Protein AF-A0A3B8IKT7-F1 (afdb_monomer_lite)

pLDDT: mean 71.22, std 19.73, range [31.14, 97.31]

Structure (mmCIF, N/CA/C/O backbone):
data_AF-A0A3B8IKT7-F1
#
_entry.id   AF-A0A3B8IKT7-F1
#
loop_
_atom_site.group_PDB
_atom_site.id
_atom_site.type_symbol
_atom_site.label_atom_id
_atom_site.label_alt_id
_atom_site.label_comp_id
_atom_site.label_asym_id
_atom_site.label_entity_id
_atom_site.label_seq_id
_atom_site.pdbx_PDB_ins_code
_atom_site.Cartn_x
_atom_site.Cartn_y
_atom_site.Cartn_z
_atom_site.occupancy
_atom_site.B_iso_or_equiv
_atom_site.auth_seq_id
_atom_site.auth_comp_id
_atom_site.auth_asym_id
_atom_site.auth_atom_id
_atom_site.pdbx_PDB_model_num
ATOM 1 N N . MET A 1 1 ? 65.520 -9.968 -99.459 1.00 35.66 1 MET A N 1
ATOM 2 C CA . MET A 1 1 ? 66.854 -9.341 -99.324 1.00 35.66 1 MET A CA 1
ATOM 3 C C . MET A 1 1 ? 67.210 -9.248 -97.845 1.00 35.66 1 MET A C 1
ATOM 5 O O . MET A 1 1 ? 66.384 -8.742 -97.108 1.00 35.66 1 MET A O 1
ATOM 9 N N . LYS A 1 2 ? 68.399 -9.773 -97.483 1.00 35.84 2 LYS A N 1
ATOM 10 C CA . LYS A 1 2 ? 69.301 -9.465 -96.336 1.00 35.84 2 LYS A CA 1
ATOM 11 C C . LYS A 1 2 ? 68.662 -9.359 -94.927 1.00 35.84 2 LYS A C 1
ATOM 13 O O . LYS A 1 2 ? 67.932 -8.420 -94.668 1.00 35.84 2 LYS A O 1
ATOM 18 N N . ARG A 1 3 ? 68.801 -10.356 -94.027 1.00 36.44 3 ARG A N 1
ATOM 19 C CA . ARG A 1 3 ? 69.956 -10.689 -93.131 1.00 36.44 3 ARG A CA 1
ATOM 20 C C . ARG A 1 3 ? 70.424 -9.472 -92.308 1.00 36.44 3 ARG A C 1
ATOM 22 O O . ARG A 1 3 ? 70.747 -8.460 -92.912 1.00 36.44 3 ARG A O 1
ATOM 29 N N . ILE A 1 4 ? 70.479 -9.548 -90.971 1.00 38.22 4 ILE A N 1
ATOM 30 C CA . ILE A 1 4 ? 71.691 -9.919 -90.204 1.00 38.22 4 ILE A CA 1
ATOM 31 C C . ILE A 1 4 ? 71.344 -10.475 -88.802 1.00 38.22 4 ILE A C 1
ATOM 33 O O . ILE A 1 4 ? 70.409 -10.032 -88.145 1.00 38.22 4 ILE A O 1
ATOM 37 N N . LEU A 1 5 ? 72.146 -11.473 -88.419 1.00 34.38 5 LEU A N 1
ATOM 38 C CA . LEU A 1 5 ? 72.219 -12.258 -87.183 1.00 34.38 5 LEU A CA 1
ATOM 39 C C . LEU A 1 5 ? 73.170 -11.629 -86.134 1.00 34.38 5 LEU A C 1
ATOM 41 O O . LEU A 1 5 ? 73.985 -10.783 -86.489 1.00 34.38 5 LEU A O 1
ATOM 45 N N . LEU A 1 6 ? 73.195 -12.277 -84.952 1.00 34.41 6 LEU A N 1
ATOM 46 C CA . LEU A 1 6 ? 74.332 -12.471 -84.016 1.00 34.41 6 LEU A CA 1
ATOM 47 C C . LEU A 1 6 ? 74.477 -11.402 -82.903 1.00 34.41 6 LEU A C 1
ATOM 49 O O . LEU A 1 6 ? 74.372 -10.218 -83.172 1.00 34.41 6 LEU A O 1
ATOM 53 N N . SER A 1 7 ? 74.746 -11.716 -81.626 1.00 31.14 7 SER A N 1
ATOM 54 C CA . SER A 1 7 ? 75.304 -12.940 -81.021 1.00 31.14 7 SER A CA 1
ATOM 55 C C . SER A 1 7 ? 75.041 -12.970 -79.507 1.00 31.14 7 SER A C 1
ATOM 57 O O . SER A 1 7 ? 75.062 -11.936 -78.849 1.00 31.14 7 SER A O 1
ATOM 59 N N . ILE A 1 8 ? 74.875 -14.180 -78.975 1.00 40.09 8 ILE A N 1
ATOM 60 C CA . ILE A 1 8 ? 74.878 -14.559 -77.553 1.00 40.09 8 ILE A CA 1
ATOM 61 C C . ILE A 1 8 ? 76.327 -14.638 -77.036 1.00 40.09 8 ILE A C 1
ATOM 63 O O . ILE A 1 8 ? 77.195 -15.115 -77.766 1.00 40.09 8 ILE A O 1
ATOM 67 N N . GLY A 1 9 ? 76.573 -14.271 -75.768 1.00 32.19 9 GLY A N 1
ATOM 68 C CA . GLY A 1 9 ? 77.826 -14.588 -75.069 1.00 32.19 9 GLY A CA 1
ATOM 69 C C . GLY A 1 9 ? 77.878 -14.189 -73.583 1.00 32.19 9 GLY A C 1
ATOM 70 O O . GLY A 1 9 ? 78.173 -13.042 -73.288 1.00 32.19 9 GLY A O 1
ATOM 71 N N . LEU A 1 10 ? 77.637 -15.179 -72.703 1.00 31.45 10 LEU A N 1
ATOM 72 C CA . LEU A 1 10 ? 78.168 -15.399 -71.331 1.00 31.45 10 LEU A CA 1
ATOM 73 C C . LEU A 1 10 ? 78.098 -14.244 -70.302 1.00 31.45 10 LEU A C 1
ATOM 75 O O . LEU A 1 10 ? 78.836 -13.274 -70.380 1.00 31.45 10 LEU A O 1
ATOM 79 N N . LEU A 1 11 ? 77.195 -14.263 -69.314 1.00 33.69 11 LEU A N 1
ATOM 80 C CA . LEU A 1 11 ? 77.183 -15.087 -68.086 1.00 33.69 11 LEU A CA 1
ATOM 81 C C . LEU A 1 11 ? 78.457 -14.953 -67.221 1.00 33.69 11 LEU A C 1
ATOM 83 O O . LEU A 1 11 ? 79.381 -15.754 -67.323 1.00 33.69 11 LEU A O 1
ATOM 87 N N . ALA A 1 12 ? 78.442 -13.985 -66.302 1.00 34.56 12 ALA A N 1
ATOM 88 C CA . ALA A 1 12 ? 79.211 -14.020 -65.061 1.00 34.56 12 ALA A CA 1
ATOM 89 C C . ALA A 1 12 ? 78.229 -13.802 -63.903 1.00 34.56 12 ALA A C 1
ATOM 91 O O . ALA A 1 12 ? 77.667 -12.723 -63.724 1.00 34.56 12 ALA A O 1
ATOM 92 N N . ALA A 1 13 ? 77.956 -14.891 -63.190 1.00 44.03 13 ALA A N 1
ATOM 93 C CA . ALA A 1 13 ? 77.150 -14.929 -61.982 1.00 44.03 13 ALA A CA 1
ATOM 94 C C . ALA A 1 13 ? 77.836 -14.168 -60.839 1.00 44.03 13 ALA A C 1
ATOM 96 O O . ALA A 1 13 ? 79.053 -14.279 -60.715 1.00 44.03 13 ALA A O 1
ATOM 97 N N . LEU A 1 14 ? 77.044 -13.466 -60.012 1.00 32.72 14 LEU A N 1
ATOM 98 C CA . LEU A 1 14 ? 77.188 -13.263 -58.554 1.00 32.72 14 LEU A CA 1
ATOM 99 C C . LEU A 1 14 ? 76.221 -12.156 -58.069 1.00 32.72 14 LEU A C 1
ATOM 101 O O . LEU A 1 14 ? 75.893 -11.248 -58.826 1.00 32.72 14 LEU A O 1
ATOM 105 N N . PRO A 1 15 ? 75.858 -12.159 -56.779 1.00 39.59 15 PRO A N 1
ATOM 106 C CA . PRO A 1 15 ? 74.822 -12.957 -56.145 1.00 39.59 15 PRO A CA 1
ATOM 107 C C . PRO A 1 15 ? 73.465 -12.227 -56.097 1.00 39.59 15 PRO A C 1
ATOM 109 O O . PRO A 1 15 ? 73.367 -11.013 -56.253 1.00 39.59 15 PRO A O 1
ATOM 112 N N . MET A 1 16 ? 72.417 -13.009 -55.837 1.00 41.19 16 MET A N 1
ATOM 113 C CA . MET A 1 16 ? 71.063 -12.557 -55.524 1.00 41.19 16 MET A CA 1
ATOM 114 C C . MET A 1 16 ? 71.067 -11.353 -54.574 1.00 41.19 16 MET A C 1
ATOM 116 O O . MET A 1 16 ? 71.332 -11.489 -53.379 1.00 41.19 16 MET A O 1
ATOM 120 N N . ALA A 1 17 ? 70.683 -10.185 -55.087 1.00 38.78 17 ALA A N 1
ATOM 121 C CA . ALA A 1 17 ? 69.995 -9.225 -54.250 1.00 38.78 17 ALA A CA 1
ATOM 122 C C . ALA A 1 17 ? 68.644 -9.865 -53.929 1.00 38.78 17 ALA A C 1
ATOM 124 O O . ALA A 1 17 ? 67.736 -9.876 -54.760 1.00 38.78 17 ALA A O 1
ATOM 125 N N . ASN A 1 18 ? 68.550 -10.461 -52.739 1.00 40.16 18 ASN A N 1
ATOM 126 C CA . ASN A 1 18 ? 67.277 -10.702 -52.086 1.00 40.16 18 ASN A CA 1
ATOM 127 C C . ASN A 1 18 ? 66.562 -9.351 -52.027 1.00 40.16 18 ASN A C 1
ATOM 129 O O . ASN A 1 18 ? 66.740 -8.576 -51.088 1.00 40.16 18 ASN A O 1
ATOM 133 N N . VAL A 1 19 ? 65.737 -9.068 -53.033 1.00 37.88 19 VAL A N 1
ATOM 134 C CA . VAL A 1 19 ? 64.534 -8.296 -52.787 1.00 37.88 19 VAL A CA 1
ATOM 135 C C . VAL A 1 19 ? 63.776 -9.178 -51.814 1.00 37.88 19 VAL A C 1
ATOM 137 O O . VAL A 1 19 ? 63.135 -10.151 -52.206 1.00 37.88 19 VAL A O 1
ATOM 140 N N . LEU A 1 20 ? 63.933 -8.893 -50.522 1.00 38.50 20 LEU A N 1
ATOM 141 C CA . LEU A 1 20 ? 62.920 -9.240 -49.550 1.00 38.50 20 LEU A CA 1
ATOM 142 C C . LEU A 1 20 ? 61.678 -8.485 -50.017 1.00 38.50 20 LEU A C 1
ATOM 144 O O . LEU A 1 20 ? 61.368 -7.397 -49.538 1.00 38.50 20 LEU A O 1
ATOM 148 N N . ALA A 1 21 ? 60.965 -9.065 -50.985 1.00 38.94 21 ALA A N 1
ATOM 149 C CA . ALA A 1 21 ? 59.532 -9.016 -50.931 1.00 38.94 21 ALA A CA 1
ATOM 150 C C . ALA A 1 21 ? 59.253 -9.540 -49.529 1.00 38.94 21 ALA A C 1
ATOM 152 O O . ALA A 1 21 ? 59.412 -10.728 -49.250 1.00 38.94 21 ALA A O 1
ATOM 153 N N . GLN A 1 22 ? 58.978 -8.627 -48.598 1.00 34.19 22 GLN A N 1
ATOM 154 C CA . GLN A 1 22 ? 58.169 -9.001 -47.466 1.00 34.19 22 GLN A CA 1
ATOM 155 C C . GLN A 1 22 ? 56.955 -9.641 -48.113 1.00 34.19 22 GLN A C 1
ATOM 157 O O . GLN A 1 22 ? 56.133 -8.962 -48.729 1.00 34.19 22 GLN A O 1
ATOM 162 N N . THR A 1 23 ? 56.919 -10.968 -48.076 1.00 33.44 23 THR A N 1
ATOM 163 C CA . THR A 1 23 ? 55.713 -11.729 -48.291 1.00 33.44 23 THR A CA 1
ATOM 164 C C . THR A 1 23 ? 54.798 -11.244 -47.186 1.00 33.44 23 THR A C 1
ATOM 166 O O . THR A 1 23 ? 54.796 -11.777 -46.078 1.00 33.44 23 THR A O 1
ATOM 169 N N . VAL A 1 24 ? 54.069 -10.158 -47.440 1.00 38.91 24 VAL A N 1
ATOM 170 C CA . VAL A 1 24 ? 52.836 -9.948 -46.717 1.00 38.91 24 VAL A CA 1
ATOM 171 C C . VAL A 1 24 ? 52.060 -11.201 -47.083 1.00 38.91 24 VAL A C 1
ATOM 173 O O . VAL A 1 24 ? 51.805 -11.464 -48.258 1.00 38.91 24 VAL A O 1
ATOM 176 N N . ASN A 1 25 ? 51.855 -12.065 -46.097 1.00 41.88 25 ASN A N 1
ATOM 177 C CA . ASN A 1 25 ? 51.098 -13.294 -46.233 1.00 41.88 25 ASN A CA 1
ATOM 178 C C . ASN A 1 25 ? 49.626 -12.885 -46.408 1.00 41.88 25 ASN A C 1
ATOM 180 O O . ASN A 1 25 ? 48.816 -13.039 -45.500 1.00 41.88 25 ASN A O 1
ATOM 184 N N . VAL A 1 26 ? 49.311 -12.205 -47.517 1.00 49.31 26 VAL A N 1
ATOM 185 C CA . VAL A 1 26 ? 47.966 -11.734 -47.817 1.00 49.31 26 VAL A CA 1
ATOM 186 C C . VAL A 1 26 ? 47.262 -12.912 -48.458 1.00 49.31 26 VAL A C 1
ATOM 188 O O . VAL A 1 26 ? 47.440 -13.192 -49.644 1.00 49.31 26 VAL A O 1
ATOM 191 N N . GLY A 1 27 ? 46.484 -13.627 -47.646 1.00 52.25 27 GLY A N 1
ATOM 192 C CA . GLY A 1 27 ? 45.403 -14.452 -48.165 1.00 52.25 27 GLY A CA 1
ATOM 193 C C . GLY A 1 27 ? 44.611 -13.640 -49.193 1.00 52.25 27 GLY A C 1
ATOM 194 O O . GLY A 1 27 ? 44.378 -12.447 -49.004 1.00 52.25 27 GLY A O 1
ATOM 195 N N . TYR A 1 28 ? 44.295 -14.275 -50.312 1.00 52.59 28 TYR A N 1
ATOM 196 C CA . TYR A 1 28 ? 43.734 -13.703 -51.534 1.00 52.59 28 TYR A CA 1
ATOM 197 C C . TYR A 1 28 ? 42.807 -12.479 -51.316 1.00 52.59 28 TYR A C 1
ATOM 199 O O . TYR A 1 28 ? 41.750 -12.609 -50.697 1.00 52.59 28 TYR A O 1
ATOM 207 N N . LEU A 1 29 ? 43.194 -11.305 -51.845 1.00 54.84 29 LEU A N 1
ATOM 208 C CA . LEU A 1 29 ? 42.342 -10.109 -51.957 1.00 54.84 29 LEU A CA 1
ATOM 209 C C . LEU A 1 29 ? 41.631 -10.117 -53.319 1.00 54.84 29 LEU A C 1
ATOM 211 O O . LEU A 1 29 ? 42.296 -10.117 -54.353 1.00 54.84 29 LEU A O 1
ATOM 215 N N . ASN A 1 30 ? 40.294 -10.079 -53.327 1.00 60.34 30 ASN A N 1
ATOM 216 C CA . ASN A 1 30 ? 39.483 -10.003 -54.553 1.00 60.34 30 ASN A CA 1
ATOM 217 C C . ASN A 1 30 ? 38.621 -8.731 -54.575 1.00 60.34 30 ASN A C 1
ATOM 219 O O . ASN A 1 30 ? 37.465 -8.783 -54.143 1.00 60.34 30 ASN A O 1
ATOM 223 N N . PRO A 1 31 ? 39.164 -7.586 -55.019 1.00 60.12 31 PRO A N 1
ATOM 224 C CA . PRO A 1 31 ? 38.378 -6.379 -55.209 1.00 60.12 31 PRO A CA 1
ATOM 225 C C . PRO A 1 31 ? 37.569 -6.501 -56.508 1.00 60.12 31 PRO A C 1
ATOM 227 O O . PRO A 1 31 ? 38.074 -6.224 -57.594 1.00 60.12 31 PRO A O 1
ATOM 230 N N . GLN A 1 32 ? 36.306 -6.915 -56.410 1.00 59.84 32 GLN A N 1
ATOM 231 C CA . GLN A 1 32 ? 35.339 -6.669 -57.481 1.00 59.84 32 GLN A CA 1
ATOM 232 C C . GLN A 1 32 ? 34.702 -5.312 -57.197 1.00 59.84 32 GLN A C 1
ATOM 234 O O . GLN A 1 32 ? 33.754 -5.210 -56.424 1.00 59.84 32 GLN A O 1
ATOM 239 N N . LEU A 1 33 ? 35.307 -4.266 -57.757 1.00 54.31 33 LEU A N 1
ATOM 240 C CA . LEU A 1 33 ? 34.744 -2.920 -57.776 1.00 54.31 33 LEU A CA 1
ATOM 241 C C . LEU A 1 33 ? 33.947 -2.785 -59.075 1.00 54.31 33 LEU A C 1
ATOM 243 O O . LEU A 1 33 ? 34.543 -2.700 -60.148 1.00 54.31 33 LEU A O 1
ATOM 247 N N . GLY A 1 34 ? 32.622 -2.807 -58.969 1.00 52.41 34 GLY A N 1
ATOM 248 C CA . GLY A 1 34 ? 31.692 -2.548 -60.056 1.00 52.41 34 GLY A CA 1
ATOM 249 C C . GLY A 1 34 ? 31.566 -3.685 -61.069 1.00 52.41 34 GLY A C 1
ATOM 250 O O . GLY A 1 34 ? 32.353 -3.799 -62.009 1.00 52.41 34 GLY A O 1
ATOM 251 N N . GLN A 1 35 ? 30.484 -4.460 -60.973 1.00 51.81 35 GLN A N 1
ATOM 252 C CA . GLN A 1 35 ? 29.806 -4.897 -62.196 1.00 51.81 35 GLN A CA 1
ATOM 253 C C . GLN A 1 35 ? 28.613 -3.978 -62.448 1.00 51.81 35 GLN A C 1
ATOM 255 O O . GLN A 1 35 ? 27.966 -3.538 -61.504 1.00 51.81 35 GLN A O 1
ATOM 260 N N . ALA A 1 36 ? 28.317 -3.708 -63.720 1.00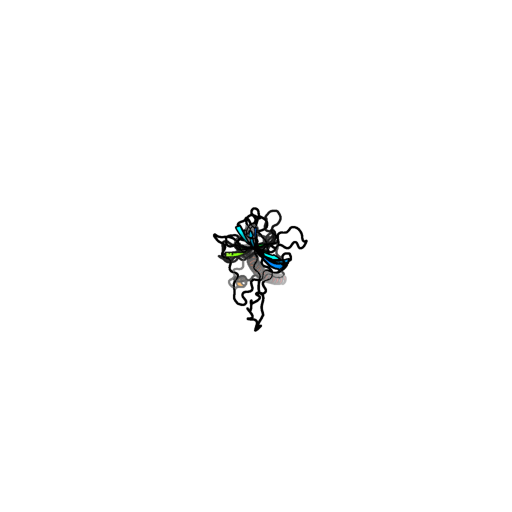 48.47 36 ALA A N 1
ATOM 261 C CA . ALA A 1 36 ? 27.301 -2.745 -64.152 1.00 48.47 36 ALA A CA 1
ATOM 262 C C . ALA A 1 36 ? 25.865 -3.035 -63.650 1.00 48.47 36 ALA A C 1
ATOM 264 O O . ALA A 1 36 ? 25.029 -2.145 -63.728 1.00 48.47 36 ALA A O 1
ATOM 265 N N . ASP A 1 37 ? 25.616 -4.228 -63.092 1.00 54.09 37 ASP A N 1
ATOM 266 C CA . ASP A 1 37 ? 24.346 -4.662 -62.483 1.00 54.09 37 ASP A CA 1
ATOM 267 C C . ASP A 1 37 ? 24.528 -5.263 -61.068 1.00 54.09 37 ASP A C 1
ATOM 269 O O . ASP A 1 37 ? 23.651 -5.961 -60.546 1.00 54.09 37 ASP A O 1
ATOM 273 N N . ALA A 1 38 ? 25.688 -5.071 -60.428 1.00 64.56 38 ALA A N 1
ATOM 274 C CA . ALA A 1 38 ? 25.936 -5.679 -59.126 1.00 64.56 38 ALA A CA 1
ATOM 275 C C . ALA A 1 38 ? 25.235 -4.899 -58.012 1.00 64.56 38 ALA A C 1
ATOM 277 O O . ALA A 1 38 ? 25.532 -3.741 -57.744 1.00 64.56 38 ALA A O 1
ATOM 278 N N . ARG A 1 39 ? 24.364 -5.595 -57.279 1.00 71.44 39 ARG A N 1
ATOM 279 C CA . ARG A 1 39 ? 23.758 -5.114 -56.027 1.00 71.44 39 ARG A CA 1
ATOM 280 C C . ARG A 1 39 ? 24.788 -4.813 -54.915 1.00 71.44 39 ARG A C 1
ATOM 282 O O . ARG A 1 39 ? 24.396 -4.331 -53.857 1.00 71.44 39 ARG A O 1
ATOM 289 N N . TRP A 1 40 ? 26.076 -5.103 -55.140 1.00 75.75 40 TRP A N 1
ATOM 290 C CA . TRP A 1 40 ? 27.144 -5.066 -54.141 1.00 75.75 40 TRP A CA 1
ATOM 291 C C . TRP A 1 40 ? 28.523 -4.803 -54.750 1.00 75.75 40 TRP A C 1
ATOM 293 O O . TRP A 1 40 ? 28.862 -5.414 -55.763 1.00 75.75 40 TRP A O 1
ATOM 303 N N . ASP A 1 41 ? 29.364 -4.072 -54.021 1.00 80.50 41 ASP A N 1
ATOM 304 C CA . ASP A 1 41 ? 30.822 -4.051 -54.198 1.00 80.50 41 ASP A CA 1
ATOM 305 C C . ASP A 1 41 ? 31.499 -4.634 -52.957 1.00 80.50 41 ASP A C 1
ATOM 307 O O . ASP A 1 41 ? 30.978 -4.508 -51.848 1.00 80.50 41 ASP A O 1
ATOM 311 N N . TYR A 1 42 ? 32.660 -5.280 -53.091 1.00 78.69 42 TYR A N 1
ATOM 312 C CA . TYR A 1 42 ? 33.328 -5.840 -51.913 1.00 78.69 42 TYR A CA 1
ATOM 313 C C . TYR A 1 42 ? 34.848 -5.935 -52.001 1.00 78.69 42 TYR A C 1
ATOM 315 O O . TYR A 1 42 ? 35.451 -6.104 -53.059 1.00 78.69 42 TYR A O 1
ATOM 323 N N . LEU A 1 43 ? 35.447 -5.939 -50.812 1.00 82.25 43 LEU A N 1
ATOM 324 C CA . LEU A 1 43 ? 36.806 -6.369 -50.534 1.00 82.25 43 LEU A CA 1
ATOM 325 C C . LEU A 1 43 ? 36.746 -7.580 -49.599 1.00 82.25 43 LEU A C 1
ATOM 327 O O . LEU A 1 43 ? 36.277 -7.473 -48.467 1.00 82.25 43 LEU A O 1
ATOM 331 N N . ARG A 1 44 ? 37.221 -8.742 -50.053 1.00 80.88 44 ARG A N 1
ATOM 332 C CA . ARG A 1 44 ? 37.240 -9.984 -49.258 1.00 80.88 44 ARG A CA 1
ATOM 333 C C . ARG A 1 44 ? 38.653 -10.515 -49.094 1.00 80.88 44 ARG A C 1
ATOM 335 O O . ARG A 1 44 ? 39.482 -10.324 -49.980 1.00 80.88 44 ARG A O 1
ATOM 342 N N . PHE A 1 45 ? 38.874 -11.218 -47.989 1.00 81.88 45 PHE A N 1
ATOM 343 C CA . PHE A 1 45 ? 40.097 -11.959 -47.693 1.00 81.88 45 PHE A CA 1
ATOM 344 C C . PHE A 1 45 ? 39.769 -13.433 -47.434 1.00 81.88 45 PHE A C 1
ATOM 346 O O . PHE A 1 45 ? 38.739 -13.763 -46.837 1.00 81.88 45 PHE A O 1
ATOM 353 N N . GLY A 1 46 ? 40.635 -14.331 -47.899 1.00 80.94 46 GLY A N 1
ATOM 354 C CA . GLY A 1 46 ? 40.392 -15.772 -47.860 1.00 80.94 46 GLY A CA 1
ATOM 355 C C . GLY A 1 46 ? 41.636 -16.615 -48.098 1.00 80.94 46 GLY A C 1
ATOM 356 O O . GLY A 1 46 ? 42.722 -16.086 -48.336 1.00 80.94 46 GLY A O 1
ATOM 357 N N . ALA A 1 47 ? 41.462 -17.935 -48.049 1.00 80.06 47 ALA A N 1
ATOM 358 C CA . ALA A 1 47 ? 42.494 -18.875 -48.481 1.00 80.06 47 ALA A CA 1
ATOM 359 C C . ALA A 1 47 ? 42.686 -18.819 -50.004 1.00 80.06 47 ALA A C 1
ATOM 361 O O . ALA A 1 47 ? 43.815 -18.864 -50.486 1.00 80.06 47 ALA A O 1
ATOM 362 N N . ASP A 1 48 ? 41.584 -18.699 -50.749 1.00 79.81 48 ASP A N 1
ATOM 363 C CA . ASP A 1 48 ? 41.556 -18.706 -52.211 1.00 79.81 48 ASP A CA 1
ATOM 364 C C . ASP A 1 48 ? 40.262 -18.063 -52.758 1.00 79.81 48 ASP A C 1
ATOM 366 O O . ASP A 1 48 ? 39.452 -17.518 -52.007 1.00 79.81 48 ASP A O 1
ATOM 370 N N . ALA A 1 49 ? 40.073 -18.121 -54.082 1.00 73.38 49 ALA A N 1
ATOM 371 C CA . ALA A 1 49 ? 38.944 -17.516 -54.791 1.00 73.38 49 ALA A CA 1
ATOM 372 C C . ALA A 1 49 ? 37.564 -18.120 -54.463 1.00 73.38 49 ALA A C 1
ATOM 374 O O . ALA A 1 49 ? 36.550 -17.506 -54.792 1.00 73.38 49 ALA A O 1
ATOM 375 N N . ASN A 1 50 ? 37.516 -19.290 -53.823 1.00 77.75 50 ASN A N 1
ATOM 376 C CA . ASN A 1 50 ? 36.291 -19.994 -53.451 1.00 77.75 50 ASN A CA 1
ATOM 377 C C . ASN A 1 50 ? 36.102 -20.099 -51.926 1.00 77.75 50 ASN A C 1
ATOM 379 O O . ASN A 1 50 ? 35.016 -20.466 -51.478 1.00 77.75 50 ASN A O 1
ATOM 383 N N . ASN A 1 51 ? 37.121 -19.776 -51.122 1.00 78.75 51 ASN A N 1
ATOM 384 C CA . ASN A 1 51 ? 37.102 -19.914 -49.666 1.00 78.75 51 ASN A CA 1
ATOM 385 C C . ASN A 1 51 ? 37.515 -18.613 -48.958 1.00 78.75 51 ASN A C 1
ATOM 387 O O . ASN A 1 51 ? 38.698 -18.355 -48.718 1.00 78.75 51 ASN A O 1
ATOM 391 N N . PHE A 1 52 ? 36.517 -17.804 -48.593 1.00 82.12 52 PHE A N 1
ATOM 392 C CA . PHE A 1 52 ? 36.689 -16.515 -47.917 1.00 82.12 52 PHE A CA 1
ATOM 393 C C . PHE A 1 52 ? 36.447 -16.612 -46.412 1.00 82.12 52 PHE A C 1
ATOM 395 O O . PHE A 1 52 ? 35.623 -17.395 -45.943 1.00 82.12 52 PHE A O 1
ATOM 402 N N . PHE A 1 53 ? 37.149 -15.780 -45.644 1.00 84.00 53 PHE A N 1
ATOM 403 C CA . PHE A 1 53 ? 37.038 -15.740 -44.186 1.00 84.00 53 PHE A CA 1
ATOM 404 C C . PHE A 1 53 ? 36.244 -14.543 -43.681 1.00 84.00 53 PHE A C 1
ATOM 406 O O . PHE A 1 53 ? 35.530 -14.662 -42.686 1.00 84.00 53 PHE A O 1
ATOM 413 N N . GLY A 1 54 ? 36.321 -13.431 -44.407 1.00 85.88 54 GLY A N 1
ATOM 414 C CA . GLY A 1 54 ? 35.571 -12.218 -44.130 1.00 85.88 54 GLY A CA 1
ATOM 415 C C . GLY A 1 54 ? 35.829 -11.144 -45.179 1.00 85.88 54 GLY A C 1
ATOM 416 O O . GLY A 1 54 ? 36.505 -11.376 -46.188 1.00 85.88 54 GLY A O 1
ATOM 417 N N . GLY A 1 55 ? 35.258 -9.966 -44.959 1.00 86.12 55 GLY A N 1
ATOM 418 C CA . GLY A 1 55 ? 35.432 -8.829 -45.853 1.00 86.12 55 GLY A CA 1
ATOM 419 C C . GLY A 1 55 ? 34.626 -7.604 -45.450 1.00 86.12 55 GLY A C 1
ATOM 420 O O . GLY A 1 55 ? 33.912 -7.613 -44.450 1.00 86.12 55 GLY A O 1
ATOM 421 N N . ILE A 1 56 ? 34.742 -6.563 -46.266 1.00 87.44 56 ILE A N 1
ATOM 422 C CA . ILE A 1 56 ? 33.910 -5.361 -46.223 1.00 87.44 56 ILE A CA 1
ATOM 423 C C . ILE A 1 56 ? 33.167 -5.277 -47.551 1.00 87.44 56 ILE A C 1
ATOM 425 O O . ILE A 1 56 ? 33.739 -5.549 -48.608 1.00 87.44 56 ILE A O 1
ATOM 429 N N . MET A 1 57 ? 31.893 -4.925 -47.497 1.00 84.75 57 MET A N 1
ATOM 430 C CA . MET A 1 57 ? 31.005 -4.862 -48.645 1.00 84.75 57 MET A CA 1
ATOM 431 C C . MET A 1 57 ? 30.223 -3.557 -48.611 1.00 84.75 57 MET A C 1
ATOM 433 O O . MET A 1 57 ? 29.700 -3.180 -47.570 1.00 84.75 57 MET A O 1
ATOM 437 N N . HIS A 1 58 ? 30.151 -2.882 -49.748 1.00 86.19 58 HIS A N 1
ATOM 438 C CA . HIS A 1 58 ? 29.221 -1.792 -49.976 1.00 86.19 58 HIS A CA 1
ATOM 439 C C . HIS A 1 58 ? 27.954 -2.384 -50.598 1.00 86.19 58 HIS A C 1
ATOM 441 O O . HIS A 1 58 ? 28.000 -2.967 -51.684 1.00 86.19 58 HIS A O 1
ATOM 447 N N . ASN A 1 59 ? 26.846 -2.311 -49.871 1.00 83.50 59 ASN A N 1
ATOM 448 C CA . ASN A 1 59 ? 25.536 -2.732 -50.334 1.00 83.50 59 ASN A CA 1
ATOM 449 C C . ASN A 1 59 ? 24.920 -1.608 -51.160 1.00 83.50 59 ASN A C 1
ATOM 451 O O . ASN A 1 59 ? 24.563 -0.584 -50.602 1.00 83.50 59 ASN A O 1
ATOM 455 N N . VAL A 1 60 ? 24.759 -1.795 -52.466 1.00 83.62 60 VAL A N 1
ATOM 456 C CA . VAL A 1 60 ? 24.192 -0.751 -53.330 1.00 83.62 60 VAL A CA 1
ATOM 457 C C . VAL A 1 60 ? 22.664 -0.750 -53.243 1.00 83.62 60 VAL A C 1
ATOM 459 O O . VAL A 1 60 ? 22.043 0.305 -53.255 1.00 83.62 60 VAL A O 1
ATOM 462 N N . SER A 1 61 ? 22.025 -1.926 -53.180 1.00 83.62 61 SER A N 1
ATOM 463 C CA . SER A 1 61 ? 20.550 -2.012 -53.249 1.00 83.62 61 SER A CA 1
ATOM 464 C C . SER A 1 61 ? 19.927 -3.317 -52.731 1.00 83.62 61 SER A C 1
ATOM 466 O O . SER A 1 61 ? 18.747 -3.584 -52.972 1.00 83.62 61 SER A O 1
ATOM 468 N N . ASP A 1 62 ? 20.677 -4.177 -52.046 1.00 80.38 62 ASP A N 1
ATOM 469 C CA . ASP A 1 62 ? 20.155 -5.453 -51.569 1.00 80.38 62 ASP A CA 1
ATOM 470 C C . ASP A 1 62 ? 19.505 -5.342 -50.181 1.00 80.38 62 ASP A C 1
ATOM 472 O O . ASP A 1 62 ? 20.160 -5.182 -49.149 1.00 80.38 62 ASP A O 1
ATOM 476 N N . TRP A 1 63 ? 18.187 -5.528 -50.163 1.00 77.12 63 TRP A N 1
ATOM 477 C CA . TRP A 1 63 ? 17.331 -5.501 -48.975 1.00 77.12 63 TRP A CA 1
ATOM 478 C C . TRP A 1 63 ? 17.700 -6.550 -47.904 1.00 77.12 63 TRP A C 1
ATOM 480 O O . TRP A 1 63 ? 17.303 -6.451 -46.736 1.00 77.12 63 TRP A O 1
ATOM 490 N N . THR A 1 64 ? 18.480 -7.578 -48.256 1.00 73.31 64 THR A N 1
ATOM 491 C CA . THR A 1 64 ? 18.912 -8.611 -47.306 1.00 73.31 64 THR A CA 1
ATOM 492 C C . THR A 1 64 ? 20.056 -8.168 -46.397 1.00 73.31 64 THR A C 1
ATOM 494 O O . THR A 1 64 ? 20.244 -8.803 -45.358 1.00 73.31 64 THR A O 1
ATOM 497 N N . GLN A 1 65 ? 20.754 -7.069 -46.692 1.00 72.62 65 GLN A N 1
ATOM 498 C CA . GLN A 1 65 ? 21.828 -6.538 -45.834 1.00 72.62 65 GLN A CA 1
ATOM 499 C C . GLN A 1 65 ? 21.693 -5.035 -45.547 1.00 72.62 65 GLN A C 1
ATOM 501 O O . GLN A 1 65 ? 22.664 -4.396 -45.157 1.00 72.62 65 GLN A O 1
ATOM 506 N N . GLY A 1 66 ? 20.486 -4.491 -45.696 1.00 72.94 66 GLY A N 1
ATOM 507 C CA . GLY A 1 66 ? 20.169 -3.097 -45.388 1.00 72.94 66 GLY A CA 1
ATOM 508 C C . GLY A 1 66 ? 19.275 -2.497 -46.463 1.00 72.94 66 GLY A C 1
ATOM 509 O O . GLY A 1 66 ? 18.670 -3.240 -47.229 1.00 72.94 66 GLY A O 1
ATOM 510 N N . ASN A 1 67 ? 19.122 -1.180 -46.493 1.00 74.81 67 ASN A N 1
ATOM 511 C CA . ASN A 1 67 ? 18.241 -0.488 -47.437 1.00 74.81 67 ASN A CA 1
ATOM 512 C C . ASN A 1 67 ? 18.985 0.128 -48.638 1.00 74.81 67 ASN A C 1
ATOM 514 O O . ASN A 1 67 ? 18.347 0.810 -49.440 1.00 74.81 67 ASN A O 1
ATOM 518 N N . GLY A 1 68 ? 20.279 -0.172 -48.801 1.00 76.31 68 GLY A N 1
ATOM 519 C CA . GLY A 1 68 ? 21.142 0.380 -49.845 1.00 76.31 68 GLY A CA 1
ATOM 520 C C . GLY A 1 68 ? 22.069 1.468 -49.298 1.00 76.31 68 GLY A C 1
ATOM 521 O O . GLY A 1 68 ? 21.799 2.072 -48.266 1.00 76.31 68 GLY A O 1
ATOM 522 N N . ASP A 1 69 ? 23.187 1.685 -49.987 1.00 80.62 69 ASP A N 1
ATOM 523 C CA . ASP A 1 69 ? 24.342 2.485 -49.553 1.00 80.62 69 ASP A CA 1
ATOM 524 C C . ASP A 1 69 ? 24.913 2.099 -48.166 1.00 80.62 69 ASP A C 1
ATOM 526 O O . ASP A 1 69 ? 25.537 2.907 -47.470 1.00 80.62 69 ASP A O 1
ATOM 530 N N . ASP A 1 70 ? 24.740 0.837 -47.753 1.00 82.12 70 ASP A N 1
ATOM 531 C CA . ASP A 1 70 ? 25.234 0.336 -46.467 1.00 82.12 70 ASP A CA 1
ATOM 532 C C . ASP A 1 70 ? 26.687 -0.150 -46.566 1.00 82.12 70 ASP A C 1
ATOM 534 O O . ASP A 1 70 ? 27.087 -0.793 -47.538 1.00 82.12 70 ASP A O 1
ATOM 538 N N . VAL A 1 71 ? 27.475 0.051 -45.506 1.00 86.44 71 VAL A N 1
ATOM 539 C CA . VAL A 1 71 ? 28.762 -0.642 -45.335 1.00 86.44 71 VAL A CA 1
ATOM 540 C C . VAL A 1 71 ? 28.568 -1.841 -44.415 1.00 86.44 71 VAL A C 1
ATOM 542 O O . VAL A 1 71 ? 28.247 -1.698 -43.237 1.00 86.44 71 VAL A O 1
ATOM 545 N N . VAL A 1 72 ? 28.819 -3.033 -44.947 1.00 84.38 72 VAL A N 1
ATOM 546 C CA . VAL A 1 72 ? 28.622 -4.313 -44.268 1.00 84.38 72 VAL A CA 1
ATOM 547 C C . VAL A 1 72 ? 29.973 -4.960 -43.978 1.00 84.38 72 VAL A C 1
ATOM 549 O O . VAL A 1 72 ? 30.790 -5.170 -44.878 1.00 84.38 72 VAL A O 1
ATOM 552 N N . MET A 1 73 ? 30.204 -5.321 -42.716 1.00 87.69 73 MET A N 1
ATOM 553 C CA . MET A 1 73 ? 31.329 -6.169 -42.315 1.00 87.69 73 MET A CA 1
ATOM 554 C C . MET A 1 73 ? 30.883 -7.632 -42.304 1.00 87.69 73 MET A C 1
ATOM 556 O O . MET A 1 73 ? 29.908 -7.990 -41.649 1.00 87.69 73 MET A O 1
ATOM 560 N N . LEU A 1 74 ? 31.604 -8.483 -43.031 1.00 84.31 74 LEU A N 1
ATOM 561 C CA . LEU A 1 74 ? 31.260 -9.887 -43.236 1.00 84.31 74 LEU A CA 1
ATOM 562 C C . LEU A 1 74 ? 32.247 -10.787 -42.493 1.00 84.31 74 LEU A C 1
ATOM 564 O O . LEU A 1 74 ? 33.461 -10.626 -42.629 1.00 84.31 74 LEU A O 1
ATOM 568 N N . SER A 1 75 ? 31.722 -11.786 -41.786 1.00 84.44 75 SER A N 1
ATOM 569 C CA . SER A 1 75 ? 32.490 -12.916 -41.261 1.00 84.44 75 SER A CA 1
ATOM 570 C C . SER A 1 75 ? 31.816 -14.220 -41.681 1.00 84.44 75 SER A C 1
ATOM 572 O O . SER A 1 75 ? 30.607 -14.376 -41.521 1.00 84.44 75 SER A O 1
ATOM 574 N N . TYR A 1 76 ? 32.584 -15.156 -42.240 1.00 83.12 76 TYR A N 1
ATOM 575 C CA . TYR A 1 76 ? 32.058 -16.425 -42.750 1.00 83.12 76 TYR A CA 1
ATOM 576 C C . TYR A 1 76 ? 32.434 -17.574 -41.811 1.00 83.12 76 TYR A C 1
ATOM 578 O O . TYR A 1 76 ? 33.596 -17.998 -41.774 1.00 83.12 76 TYR A O 1
ATOM 586 N N . GLY A 1 77 ? 31.441 -18.064 -41.056 1.00 79.00 77 GLY A N 1
ATOM 587 C CA . GLY A 1 77 ? 31.578 -19.204 -40.138 1.00 79.00 77 GLY A CA 1
ATOM 588 C C . GLY A 1 77 ? 32.518 -18.956 -38.954 1.00 79.00 77 GLY A C 1
ATOM 589 O O . GLY A 1 77 ? 33.067 -19.907 -38.403 1.00 79.00 77 GLY A O 1
ATOM 590 N N . ARG A 1 78 ? 32.759 -17.686 -38.612 1.00 79.50 78 ARG A N 1
ATOM 591 C CA . ARG A 1 78 ? 33.690 -17.229 -37.572 1.00 79.50 78 ARG A CA 1
ATOM 592 C C . ARG A 1 78 ? 33.134 -16.006 -36.852 1.00 79.50 78 ARG A C 1
ATOM 594 O O . ARG A 1 78 ? 32.281 -15.302 -37.395 1.00 79.50 78 ARG A O 1
ATOM 601 N N . ASP A 1 79 ? 33.692 -15.707 -35.689 1.00 80.62 79 ASP A N 1
ATOM 602 C CA . ASP A 1 79 ? 33.362 -14.500 -34.938 1.00 80.62 79 ASP A CA 1
ATOM 603 C C . ASP A 1 79 ? 33.990 -13.256 -35.579 1.00 80.62 79 ASP A C 1
ATOM 605 O O . ASP A 1 79 ? 35.147 -13.272 -36.008 1.00 80.62 79 ASP A O 1
ATOM 609 N N . LEU A 1 80 ? 33.242 -12.151 -35.600 1.00 83.62 80 LEU A N 1
ATOM 610 C CA . LEU A 1 80 ? 33.819 -10.829 -35.819 1.00 83.62 80 LEU A CA 1
ATOM 611 C C . LEU A 1 80 ? 34.347 -10.315 -34.476 1.00 83.62 80 LEU A C 1
ATOM 613 O O . LEU A 1 80 ? 33.583 -9.834 -33.643 1.00 83.62 80 LEU A O 1
ATOM 617 N N . VAL A 1 81 ? 35.656 -10.429 -34.257 1.00 76.44 81 VAL A N 1
ATOM 618 C CA . VAL A 1 81 ? 36.298 -9.986 -33.014 1.00 76.44 81 VAL A CA 1
ATOM 619 C C . VAL A 1 81 ? 36.979 -8.637 -33.228 1.00 76.44 81 VAL A C 1
ATOM 621 O O . VAL A 1 81 ? 37.939 -8.528 -33.989 1.00 76.44 81 VAL A O 1
ATOM 624 N N . MET A 1 82 ? 36.530 -7.612 -32.505 1.00 78.56 82 MET A N 1
ATOM 625 C CA . MET A 1 82 ? 37.233 -6.333 -32.387 1.00 78.56 82 MET A CA 1
ATOM 626 C C . MET A 1 82 ? 38.055 -6.356 -31.098 1.00 78.56 82 MET A C 1
ATOM 628 O O . MET A 1 82 ? 37.544 -6.039 -30.029 1.00 78.56 82 MET A O 1
ATOM 632 N N . ASN A 1 83 ? 39.315 -6.792 -31.181 1.00 74.88 83 ASN A N 1
ATOM 633 C CA . ASN A 1 83 ? 40.201 -6.883 -30.019 1.00 74.88 83 ASN A CA 1
ATOM 634 C C . ASN A 1 83 ? 41.195 -5.708 -29.996 1.00 74.88 83 ASN A C 1
ATOM 636 O O . ASN A 1 83 ? 42.179 -5.742 -30.736 1.00 74.88 83 ASN A O 1
ATOM 640 N N . PRO A 1 84 ? 40.988 -4.683 -29.152 1.00 70.62 84 PRO A N 1
ATOM 641 C CA . PRO A 1 84 ? 41.915 -3.561 -29.045 1.00 70.62 84 PRO A CA 1
ATOM 642 C C . PRO A 1 84 ? 43.172 -3.868 -28.210 1.00 70.62 84 PRO A C 1
ATOM 644 O O . PRO A 1 84 ? 44.022 -2.995 -28.069 1.00 70.62 84 PRO A O 1
ATOM 647 N N . GLY A 1 85 ? 43.302 -5.063 -27.616 1.00 64.44 85 GLY A N 1
ATOM 648 C CA . GLY A 1 85 ? 44.464 -5.453 -26.804 1.00 64.44 85 GLY A CA 1
ATOM 649 C C . GLY A 1 85 ? 44.659 -4.663 -25.493 1.00 64.44 85 GLY A C 1
ATOM 650 O O . GLY A 1 85 ? 45.666 -4.867 -24.823 1.00 64.44 85 GLY A O 1
ATOM 651 N N . GLY A 1 86 ? 43.720 -3.778 -25.119 1.00 75.69 86 GLY A N 1
ATOM 652 C CA . GLY A 1 86 ? 43.780 -2.862 -23.963 1.00 75.69 86 GLY A CA 1
ATOM 653 C C . GLY A 1 86 ? 42.401 -2.284 -23.586 1.00 75.69 86 GLY A C 1
ATOM 654 O O . GLY A 1 86 ? 41.387 -2.924 -23.844 1.00 75.69 86 GLY A O 1
ATOM 655 N N . THR A 1 87 ? 42.324 -1.065 -23.023 1.00 65.38 87 THR A N 1
ATOM 656 C CA . THR A 1 87 ? 41.061 -0.377 -22.626 1.00 65.38 87 THR A CA 1
ATOM 657 C C . THR A 1 87 ? 40.231 0.158 -23.808 1.00 65.38 87 THR A C 1
ATOM 659 O O . THR A 1 87 ? 39.568 1.189 -23.691 1.00 65.38 87 THR A O 1
ATOM 662 N N . GLY A 1 88 ? 40.330 -0.455 -24.988 1.00 64.44 88 GLY A N 1
ATOM 663 C CA . GLY A 1 88 ? 39.651 0.051 -26.177 1.00 64.44 88 GLY A CA 1
ATOM 664 C C . GLY A 1 88 ? 38.137 -0.104 -26.066 1.00 64.44 88 GLY A C 1
ATOM 665 O O . GLY A 1 88 ? 37.640 -1.156 -25.676 1.00 64.44 88 GLY A O 1
ATOM 666 N N . ASN A 1 89 ? 37.415 0.950 -26.438 1.00 67.94 89 ASN A N 1
ATOM 667 C CA . ASN A 1 89 ? 35.958 0.964 -26.462 1.00 67.94 89 ASN A CA 1
ATOM 668 C C . ASN A 1 89 ? 35.454 0.697 -27.884 1.00 67.94 89 ASN A C 1
ATOM 670 O O . ASN A 1 89 ? 36.015 1.217 -28.850 1.00 67.94 89 ASN A O 1
ATOM 674 N N . PHE A 1 90 ? 34.354 -0.045 -28.010 1.00 78.31 90 PHE A N 1
ATOM 675 C CA . PHE A 1 90 ? 33.550 -0.050 -29.230 1.00 78.31 90 PHE A CA 1
ATOM 676 C C . PHE A 1 90 ? 32.582 1.137 -29.167 1.00 78.31 90 PHE A C 1
ATOM 678 O O . PHE A 1 90 ? 31.654 1.137 -28.361 1.00 78.31 90 PHE A O 1
ATOM 685 N N . ILE A 1 91 ? 32.842 2.182 -29.956 1.00 72.06 91 ILE A N 1
ATOM 686 C CA . ILE A 1 91 ? 32.079 3.436 -29.929 1.00 72.06 91 ILE A CA 1
ATOM 687 C C . ILE A 1 91 ? 31.324 3.588 -31.248 1.00 72.06 91 ILE A C 1
ATOM 689 O O . ILE A 1 91 ? 31.933 3.567 -32.316 1.00 72.06 91 ILE A O 1
ATOM 693 N N . VAL A 1 92 ? 30.008 3.780 -31.162 1.00 79.31 92 VAL A N 1
ATOM 694 C CA . VAL A 1 92 ? 29.126 3.985 -32.315 1.00 79.31 92 VAL A CA 1
ATOM 695 C C . VAL A 1 92 ? 28.442 5.343 -32.170 1.00 79.31 92 VAL A C 1
ATOM 697 O O . VAL A 1 92 ? 27.744 5.582 -31.188 1.00 79.31 92 VAL A O 1
ATOM 700 N N . PHE A 1 93 ? 28.638 6.231 -33.148 1.00 73.81 93 PHE A N 1
ATOM 701 C CA . PHE A 1 93 ? 27.947 7.520 -33.247 1.00 73.81 93 PHE A CA 1
ATOM 702 C C . PHE A 1 93 ? 27.018 7.499 -34.461 1.00 73.81 93 PHE A C 1
ATOM 704 O O . PHE A 1 93 ? 27.435 7.884 -35.557 1.00 73.81 93 PHE A O 1
ATOM 711 N N . PRO A 1 94 ? 25.777 7.018 -34.312 1.00 77.62 94 PRO A N 1
ATOM 712 C CA . PRO A 1 94 ? 24.837 7.050 -35.416 1.00 77.62 94 PRO A CA 1
ATOM 713 C C . PRO A 1 94 ? 24.513 8.506 -35.783 1.00 77.62 94 PRO A C 1
ATOM 715 O O . PRO A 1 94 ? 24.250 9.346 -34.919 1.00 77.62 94 PRO A O 1
ATOM 718 N N . TYR A 1 95 ? 24.546 8.822 -37.076 1.00 68.62 95 TYR A N 1
ATOM 719 C CA . TYR A 1 95 ? 24.224 10.161 -37.569 1.00 68.62 95 TYR A CA 1
ATOM 720 C C . TYR A 1 95 ? 22.723 10.454 -37.384 1.00 68.62 95 TYR A C 1
ATOM 722 O O . TYR A 1 95 ? 21.894 9.569 -37.579 1.00 68.62 95 TYR A O 1
ATOM 730 N N . GLN A 1 96 ? 22.375 11.684 -36.981 1.00 78.69 96 GLN A N 1
ATOM 731 C CA . GLN A 1 96 ? 20.986 12.173 -36.852 1.00 78.69 96 GLN A CA 1
ATOM 732 C C . GLN A 1 96 ? 20.021 11.280 -36.039 1.00 78.69 96 GLN A C 1
ATOM 734 O O . GLN A 1 96 ? 18.831 11.220 -36.330 1.00 78.69 96 GLN A O 1
ATOM 739 N N . GLY A 1 97 ? 20.503 10.614 -34.985 1.00 70.25 97 GLY A N 1
ATOM 740 C CA . GLY A 1 97 ? 19.631 9.816 -34.112 1.00 70.25 97 GLY A CA 1
ATOM 741 C C . GLY A 1 97 ? 19.335 8.408 -34.629 1.00 70.25 97 GLY A C 1
ATOM 742 O O . GLY A 1 97 ? 18.341 7.811 -34.223 1.00 70.25 97 GLY A O 1
ATOM 743 N N . GLY A 1 98 ? 20.195 7.861 -35.495 1.00 80.50 98 GLY A N 1
ATOM 744 C CA . GLY A 1 98 ? 20.153 6.436 -35.819 1.00 80.50 98 GLY A CA 1
ATOM 745 C C . GLY A 1 98 ? 20.261 5.550 -34.568 1.00 80.50 98 GLY A C 1
ATOM 746 O O . GLY A 1 98 ? 20.698 5.976 -33.496 1.00 80.50 98 GLY A O 1
ATOM 747 N N . LEU A 1 99 ? 19.831 4.303 -34.707 1.00 82.06 99 LEU A N 1
ATOM 748 C CA . LEU A 1 99 ? 19.622 3.380 -33.596 1.00 82.06 99 LEU A CA 1
ATOM 749 C C . LEU A 1 99 ? 20.483 2.125 -33.785 1.00 82.06 99 LEU A C 1
ATOM 751 O O . LEU A 1 99 ? 20.737 1.707 -34.913 1.00 82.06 99 LEU A O 1
ATOM 755 N N . MET A 1 100 ? 20.922 1.505 -32.690 1.00 85.19 100 MET A N 1
ATOM 756 C CA . MET A 1 100 ? 21.709 0.272 -32.721 1.00 85.19 100 MET A CA 1
ATOM 757 C C . MET A 1 100 ? 20.801 -0.944 -32.512 1.00 85.19 100 MET A C 1
ATOM 759 O O . MET A 1 100 ? 20.247 -1.147 -31.431 1.00 85.19 100 MET A O 1
ATOM 763 N N . GLY A 1 101 ? 20.657 -1.773 -33.547 1.00 80.12 101 GLY A N 1
ATOM 764 C CA . GLY A 1 101 ? 19.977 -3.066 -33.469 1.00 80.12 101 GLY A CA 1
ATOM 765 C C . GLY A 1 101 ? 20.964 -4.214 -33.257 1.00 80.12 101 GLY A C 1
ATOM 766 O O . GLY A 1 101 ? 21.968 -4.309 -33.958 1.00 80.12 101 GLY A O 1
ATOM 767 N N . VAL A 1 102 ? 20.670 -5.117 -32.324 1.00 80.44 102 VAL A N 1
ATOM 768 C CA . VAL A 1 102 ? 21.347 -6.414 -32.186 1.00 80.44 102 VAL A CA 1
ATOM 769 C C . VAL A 1 102 ? 20.290 -7.489 -32.398 1.00 80.44 102 VAL A C 1
ATOM 771 O O . VAL A 1 102 ? 19.387 -7.624 -31.583 1.00 80.44 102 VAL A O 1
ATOM 774 N N . GLY A 1 103 ? 20.371 -8.219 -33.513 1.00 73.56 103 GLY A N 1
ATOM 775 C CA . GLY A 1 103 ? 19.379 -9.240 -33.882 1.00 73.56 103 GLY A CA 1
ATOM 776 C C . GLY A 1 103 ? 18.134 -8.718 -34.617 1.00 73.56 103 GLY A C 1
ATOM 777 O O . GLY A 1 103 ? 17.253 -9.512 -34.940 1.00 73.56 103 GLY A O 1
ATOM 778 N N . THR A 1 104 ? 18.054 -7.418 -34.917 1.00 70.94 104 THR A N 1
ATOM 779 C CA . THR A 1 104 ? 16.969 -6.785 -35.688 1.00 70.94 104 THR A CA 1
ATOM 780 C C . THR A 1 104 ? 17.523 -5.719 -36.635 1.00 70.94 104 THR A C 1
ATOM 782 O O . THR A 1 104 ? 18.509 -5.059 -36.310 1.00 70.94 104 THR A O 1
ATOM 785 N N . LYS A 1 105 ? 16.885 -5.550 -37.799 1.00 72.69 105 LYS A N 1
ATOM 786 C CA . LYS A 1 105 ? 17.202 -4.504 -38.791 1.00 72.69 105 LYS A CA 1
ATOM 787 C C . LYS A 1 105 ? 16.372 -3.231 -38.612 1.00 72.69 105 LYS A C 1
ATOM 789 O O . LYS A 1 105 ? 16.681 -2.214 -39.216 1.00 72.69 105 LYS A O 1
ATOM 794 N N . GLU A 1 106 ? 15.344 -3.288 -37.769 1.00 75.31 106 GLU A N 1
ATOM 795 C CA . GLU A 1 106 ? 14.416 -2.186 -37.502 1.00 75.31 106 GLU A CA 1
ATOM 796 C C . GLU A 1 106 ? 14.416 -1.857 -35.997 1.00 75.31 106 GLU A C 1
ATOM 798 O O . GLU A 1 106 ? 13.430 -2.096 -35.287 1.00 75.31 106 GLU A O 1
ATOM 803 N N . PRO A 1 107 ? 15.545 -1.378 -35.443 1.00 78.69 107 PRO A N 1
ATOM 804 C CA . PRO A 1 107 ? 15.616 -0.971 -34.044 1.00 78.69 107 PRO A CA 1
ATOM 805 C C . PRO A 1 107 ? 14.558 0.100 -33.722 1.00 78.69 107 PRO A C 1
ATOM 807 O O . PRO A 1 107 ? 14.352 1.020 -34.501 1.00 78.69 107 PRO A O 1
ATOM 810 N N . GLN A 1 108 ? 13.892 -0.019 -32.568 1.00 74.62 108 GLN A N 1
ATOM 811 C CA . GLN A 1 108 ? 12.848 0.921 -32.109 1.00 74.62 108 GLN A CA 1
ATOM 812 C C . GLN A 1 108 ? 13.316 1.768 -30.912 1.00 74.62 108 GLN A C 1
ATOM 814 O O . GLN A 1 108 ? 12.569 2.571 -30.363 1.00 74.62 108 GLN A O 1
ATOM 819 N N . ALA A 1 109 ? 14.559 1.562 -30.476 1.00 73.31 109 ALA A N 1
ATOM 820 C CA . ALA A 1 109 ? 15.200 2.256 -29.369 1.00 73.31 109 ALA A CA 1
ATOM 821 C C . ALA A 1 109 ? 16.705 2.376 -29.649 1.00 73.31 109 ALA A C 1
ATOM 823 O O . ALA A 1 109 ? 17.217 1.603 -30.463 1.00 73.31 109 ALA A O 1
ATOM 824 N N . PRO A 1 110 ? 17.430 3.293 -28.977 1.00 79.69 110 PRO A N 1
ATOM 825 C CA . PRO A 1 110 ? 18.851 3.527 -29.253 1.00 79.69 110 PRO A CA 1
ATOM 826 C C . PRO A 1 110 ? 19.715 2.280 -29.151 1.00 79.69 110 PRO A C 1
ATOM 828 O O . PRO A 1 110 ? 20.659 2.144 -29.921 1.00 79.69 110 PRO A O 1
ATOM 831 N N . LEU A 1 111 ? 19.354 1.362 -28.253 1.00 81.19 111 LEU A N 1
ATOM 832 C CA . LEU A 1 111 ? 19.821 -0.012 -28.273 1.00 81.19 111 LEU A CA 1
ATOM 833 C C . LEU A 1 111 ? 18.613 -0.954 -28.217 1.00 81.19 111 LEU A C 1
ATOM 835 O O . LEU A 1 111 ? 17.927 -1.044 -27.196 1.00 81.19 111 LEU A O 1
ATOM 839 N N . HIS A 1 112 ? 18.358 -1.655 -29.321 1.00 73.12 112 HIS A N 1
ATOM 840 C CA . HIS A 1 112 ? 17.323 -2.679 -29.429 1.00 73.12 112 HIS A CA 1
ATOM 841 C C . HIS A 1 112 ? 17.988 -4.051 -29.583 1.00 73.12 112 HIS A C 1
ATOM 843 O O . HIS A 1 112 ? 18.495 -4.375 -30.657 1.00 73.12 112 HIS A O 1
ATOM 849 N N . VAL A 1 113 ? 17.988 -4.859 -28.517 1.00 76.75 113 VAL A N 1
ATOM 850 C CA . VAL A 1 113 ? 18.525 -6.227 -28.543 1.00 76.75 113 VAL A CA 1
ATOM 851 C C . VAL A 1 113 ? 17.384 -7.239 -28.615 1.00 76.75 113 VAL A C 1
ATOM 853 O O . VAL A 1 113 ? 16.653 -7.450 -27.642 1.00 76.75 113 VAL A O 1
ATOM 856 N N . THR A 1 114 ? 17.257 -7.910 -29.757 1.00 64.38 114 THR A N 1
ATOM 857 C CA . THR A 1 114 ? 16.349 -9.040 -29.963 1.00 64.38 114 THR A CA 1
ATOM 858 C C . THR A 1 114 ? 17.139 -10.345 -30.024 1.00 64.38 114 THR A C 1
ATOM 860 O O . THR A 1 114 ? 18.240 -10.421 -30.571 1.00 64.38 114 THR A O 1
ATOM 863 N N . LYS A 1 115 ? 16.586 -11.415 -29.449 1.00 63.44 115 LYS A N 1
ATOM 864 C CA . LYS A 1 115 ? 17.146 -12.760 -29.606 1.00 63.44 115 LYS A CA 1
ATOM 865 C C . LYS A 1 115 ? 16.818 -13.264 -31.019 1.00 63.44 115 LYS A C 1
ATOM 867 O O . LYS A 1 115 ? 15.645 -13.378 -31.351 1.00 63.44 115 LYS A O 1
ATOM 872 N N . ASN A 1 116 ? 17.831 -13.627 -31.806 1.00 52.19 116 ASN A N 1
ATOM 873 C CA . ASN A 1 116 ? 17.688 -14.526 -32.960 1.00 52.19 116 ASN A CA 1
ATOM 874 C C . ASN A 1 116 ? 18.190 -15.913 -32.537 1.00 52.19 116 ASN A C 1
ATOM 876 O O . ASN A 1 116 ? 19.320 -16.293 -32.827 1.00 52.19 116 ASN A O 1
ATOM 880 N N . ILE A 1 117 ? 17.387 -16.651 -31.771 1.00 45.69 117 ILE A N 1
ATOM 881 C CA . ILE A 1 117 ? 17.617 -18.086 -31.586 1.00 45.69 117 ILE A CA 1
ATOM 882 C C . ILE A 1 117 ? 16.279 -18.760 -31.856 1.00 45.69 117 ILE A C 1
ATOM 884 O O . ILE A 1 117 ? 15.386 -18.695 -31.013 1.00 45.69 117 ILE A O 1
ATOM 888 N N . ASP A 1 118 ? 16.170 -19.400 -33.018 1.00 47.72 118 ASP A N 1
ATOM 889 C CA . ASP A 1 118 ? 15.236 -20.502 -33.237 1.00 47.72 118 ASP A CA 1
ATOM 890 C C . ASP A 1 118 ? 15.733 -21.700 -32.408 1.00 47.72 118 ASP A C 1
ATOM 892 O O . ASP A 1 118 ? 16.451 -22.565 -32.903 1.00 47.72 118 ASP A O 1
ATOM 896 N N . ASP A 1 119 ? 15.406 -21.751 -31.113 1.00 43.75 119 ASP A N 1
ATOM 897 C CA . ASP A 1 119 ? 15.680 -22.907 -30.243 1.00 43.75 119 ASP A CA 1
ATOM 898 C C . ASP A 1 119 ? 14.537 -23.934 -30.255 1.00 43.75 119 ASP A C 1
ATOM 900 O O . ASP A 1 119 ? 14.395 -24.731 -29.332 1.00 43.75 119 ASP A O 1
ATOM 904 N N . GLY A 1 120 ? 13.706 -23.945 -31.303 1.00 43.62 120 GLY A N 1
ATOM 905 C CA . GLY A 1 120 ? 12.623 -24.924 -31.449 1.00 43.62 120 GLY A CA 1
ATOM 906 C C . GLY A 1 120 ? 11.504 -24.789 -30.407 1.00 43.62 120 GLY A C 1
ATOM 907 O O . GLY A 1 120 ? 10.641 -25.661 -30.312 1.00 43.62 120 GLY A O 1
ATOM 908 N N . HIS A 1 121 ? 11.483 -23.694 -29.645 1.00 41.69 121 HIS A N 1
ATOM 909 C CA . HIS A 1 121 ? 10.423 -23.358 -28.701 1.00 41.69 121 HIS A CA 1
ATOM 910 C C . HIS A 1 121 ? 9.559 -22.237 -29.301 1.00 41.69 121 HIS A C 1
ATOM 912 O O . HIS A 1 121 ? 10.031 -21.125 -29.510 1.00 41.69 121 HIS A O 1
ATOM 918 N N . GLY A 1 122 ? 8.305 -22.556 -29.638 1.00 41.31 122 GLY A N 1
ATOM 919 C CA . GLY A 1 122 ? 7.443 -21.764 -30.524 1.00 41.31 122 GLY A CA 1
ATOM 920 C C . GLY A 1 122 ? 7.264 -20.272 -30.191 1.00 41.31 122 GLY A C 1
ATOM 921 O O . GLY A 1 122 ? 7.216 -19.881 -29.030 1.00 41.31 122 GLY A O 1
ATOM 922 N N . THR A 1 123 ? 7.159 -19.478 -31.267 1.00 36.50 123 THR A N 1
ATOM 923 C CA . THR A 1 123 ? 6.490 -18.168 -31.497 1.00 36.50 123 THR A CA 1
ATOM 924 C C . THR A 1 123 ? 6.440 -17.081 -30.410 1.00 36.50 123 THR A C 1
ATOM 926 O O . THR A 1 123 ? 5.721 -16.099 -30.576 1.00 36.50 123 THR A O 1
ATOM 929 N N . GLY A 1 124 ? 7.200 -17.170 -29.324 1.00 43.53 124 GLY A N 1
ATOM 930 C CA . GLY A 1 124 ? 7.299 -16.096 -28.338 1.00 43.53 124 GLY A CA 1
ATOM 931 C C . GLY A 1 124 ? 8.519 -15.217 -28.591 1.00 43.53 124 GLY A C 1
ATOM 932 O O . GLY A 1 124 ? 9.628 -15.618 -28.247 1.00 43.53 124 GLY A O 1
ATOM 933 N N . PHE A 1 125 ? 8.331 -14.008 -29.129 1.00 45.00 125 PHE A N 1
ATOM 934 C CA . PHE A 1 125 ? 9.376 -12.976 -29.171 1.00 45.00 125 PHE A CA 1
ATOM 935 C C . PHE A 1 125 ? 9.857 -12.667 -27.751 1.00 45.00 125 PHE A C 1
ATOM 937 O O . PHE A 1 125 ? 9.137 -12.020 -26.995 1.00 45.00 125 PHE A O 1
ATOM 944 N N . ARG A 1 126 ? 11.060 -13.125 -27.380 1.00 45.62 126 ARG A N 1
ATOM 945 C CA . ARG A 1 126 ? 11.707 -12.776 -26.107 1.00 45.62 126 ARG A CA 1
ATOM 946 C C . ARG A 1 126 ? 12.747 -11.689 -26.361 1.00 45.62 126 ARG A C 1
ATOM 948 O O . ARG A 1 126 ? 13.798 -11.954 -26.945 1.00 45.62 126 ARG A O 1
ATOM 955 N N . VAL A 1 127 ? 12.430 -10.460 -25.969 1.00 48.66 127 VAL A N 1
ATOM 956 C CA . VAL A 1 127 ? 13.346 -9.314 -26.044 1.00 48.66 127 VAL A CA 1
ATOM 957 C C . VAL A 1 127 ? 14.326 -9.429 -24.875 1.00 48.66 127 VAL A C 1
ATOM 959 O O . VAL A 1 127 ? 13.896 -9.587 -23.737 1.00 48.66 127 VAL A O 1
ATOM 962 N N . ALA A 1 128 ? 15.635 -9.400 -25.146 1.00 46.25 128 ALA A N 1
ATOM 963 C CA . ALA A 1 128 ? 16.653 -9.571 -24.102 1.00 46.25 128 ALA A CA 1
ATOM 964 C C . ALA A 1 128 ? 16.940 -8.263 -23.344 1.00 46.25 128 ALA A C 1
ATOM 966 O O . ALA A 1 128 ? 17.282 -8.313 -22.168 1.00 46.25 128 ALA A O 1
ATOM 967 N N . ALA A 1 129 ? 16.780 -7.109 -24.004 1.00 51.94 129 ALA A N 1
ATOM 968 C CA . ALA A 1 129 ? 16.651 -5.788 -23.387 1.00 51.94 129 ALA A CA 1
ATOM 969 C C . ALA A 1 129 ? 16.319 -4.743 -24.470 1.00 51.94 129 ALA A C 1
ATOM 971 O O . ALA A 1 129 ? 17.008 -4.655 -25.488 1.00 51.94 129 ALA A O 1
ATOM 972 N N . ILE A 1 130 ? 15.301 -3.912 -24.234 1.00 51.12 130 ILE A N 1
ATOM 973 C CA . ILE A 1 130 ? 15.170 -2.603 -24.887 1.00 51.12 130 ILE A CA 1
ATOM 974 C C . ILE A 1 130 ? 15.610 -1.577 -23.847 1.00 51.12 130 ILE A C 1
ATOM 976 O O . ILE A 1 130 ? 14.916 -1.354 -22.860 1.00 51.12 130 ILE A O 1
ATOM 980 N N . LEU A 1 131 ? 16.784 -0.979 -24.046 1.00 59.16 131 LEU A N 1
ATOM 981 C CA . LEU A 1 131 ? 17.277 0.095 -23.187 1.00 59.16 131 LEU A CA 1
ATOM 982 C C . LEU A 1 131 ? 16.859 1.411 -23.836 1.00 59.16 131 LEU A C 1
ATOM 984 O O . LEU A 1 131 ? 17.503 1.933 -24.746 1.00 59.16 131 LEU A O 1
ATOM 988 N N . GLY A 1 132 ? 15.683 1.880 -23.446 1.00 52.69 132 GLY A N 1
ATOM 989 C CA . GLY A 1 132 ? 15.078 3.065 -24.026 1.00 52.69 132 GLY A CA 1
ATOM 990 C C . GLY A 1 132 ? 15.692 4.390 -23.546 1.00 52.69 132 GLY A C 1
ATOM 991 O O . GLY A 1 132 ? 16.103 4.487 -22.396 1.00 52.69 132 GLY A O 1
ATOM 992 N N . ASN A 1 133 ? 15.680 5.431 -24.400 1.00 42.38 133 ASN A N 1
ATOM 993 C CA . ASN A 1 133 ? 16.100 6.811 -24.065 1.00 42.38 133 ASN A CA 1
ATOM 994 C C . ASN A 1 133 ? 14.951 7.834 -23.916 1.00 42.38 133 ASN A C 1
ATOM 996 O O . ASN A 1 133 ? 15.203 9.034 -24.018 1.00 42.38 133 ASN A O 1
ATOM 1000 N N . ALA A 1 134 ? 13.705 7.394 -23.718 1.00 42.78 134 ALA A N 1
ATOM 1001 C CA . ALA A 1 134 ? 12.559 8.288 -23.587 1.00 42.78 134 ALA A CA 1
ATOM 1002 C C . ALA A 1 134 ? 11.565 7.801 -22.523 1.00 42.78 134 ALA A C 1
ATOM 1004 O O . ALA A 1 134 ? 11.717 6.743 -21.908 1.00 42.78 134 ALA A O 1
ATOM 1005 N N . TRP A 1 135 ? 10.561 8.636 -22.285 1.00 43.38 135 TRP A N 1
ATOM 1006 C CA . TRP A 1 135 ? 9.540 8.472 -21.259 1.00 43.38 135 TRP A CA 1
ATOM 1007 C C . TRP A 1 135 ? 8.629 7.265 -21.574 1.00 43.38 135 TRP A C 1
ATOM 1009 O O . TRP A 1 135 ? 8.174 7.132 -22.706 1.00 43.38 135 TRP A O 1
ATOM 1019 N N . ASN A 1 136 ? 8.351 6.395 -20.589 1.00 52.19 136 ASN A N 1
ATOM 1020 C CA . ASN A 1 136 ? 7.593 5.128 -20.724 1.00 52.19 136 ASN A CA 1
ATOM 1021 C C . ASN A 1 136 ? 8.256 4.001 -21.543 1.00 52.19 136 ASN A C 1
ATOM 1023 O O . ASN A 1 136 ? 7.562 3.150 -22.100 1.00 52.19 136 ASN A O 1
ATOM 1027 N N . HIS A 1 137 ? 9.584 3.944 -21.619 1.00 56.06 137 HIS A N 1
ATOM 1028 C CA . HIS A 1 137 ? 10.248 2.777 -22.203 1.00 56.06 137 HIS A CA 1
ATOM 1029 C C . HIS A 1 137 ? 10.337 1.616 -21.197 1.00 56.06 137 HIS A C 1
ATOM 1031 O O . HIS A 1 137 ? 10.645 1.816 -20.022 1.00 56.06 137 HIS A O 1
ATOM 1037 N N . PHE A 1 138 ? 10.052 0.399 -21.666 1.00 55.97 138 PHE A N 1
ATOM 1038 C CA . PHE A 1 138 ? 9.980 -0.810 -20.843 1.00 55.97 138 PHE A CA 1
ATOM 1039 C C . PHE A 1 138 ? 11.190 -1.716 -21.083 1.00 55.97 138 PHE A C 1
ATOM 1041 O O . PHE A 1 138 ? 11.539 -1.988 -22.234 1.00 55.97 138 PHE A O 1
ATOM 1048 N N . THR A 1 139 ? 11.746 -2.273 -20.006 1.00 63.72 139 THR A N 1
ATOM 1049 C CA . THR A 1 139 ? 12.644 -3.430 -20.079 1.00 63.72 139 THR A CA 1
ATOM 1050 C C . THR A 1 139 ? 11.822 -4.691 -19.828 1.00 63.72 139 THR A C 1
ATOM 1052 O O . THR A 1 139 ? 11.326 -4.910 -18.722 1.00 63.72 139 THR A O 1
ATOM 1055 N N . TYR A 1 140 ? 11.650 -5.510 -20.864 1.00 55.97 140 TYR A N 1
ATOM 1056 C CA . TYR A 1 140 ? 10.946 -6.790 -20.776 1.00 55.97 140 TYR A CA 1
ATOM 1057 C C . TYR A 1 140 ? 11.884 -7.890 -20.264 1.00 55.97 140 TYR A C 1
ATOM 1059 O O . TYR A 1 140 ? 13.030 -7.977 -20.700 1.00 55.97 140 TYR A O 1
ATOM 1067 N N . PHE A 1 141 ? 11.375 -8.765 -19.395 1.00 57.12 141 PHE A N 1
ATOM 1068 C CA . PHE A 1 141 ? 12.003 -10.031 -19.018 1.00 57.12 141 PHE A CA 1
ATOM 1069 C C . PHE A 1 141 ? 11.113 -11.181 -19.509 1.00 57.12 141 PHE A C 1
ATOM 1071 O O . PHE A 1 141 ? 10.109 -11.524 -18.884 1.00 57.12 141 PHE A O 1
ATOM 1078 N N . GLY A 1 142 ? 11.467 -11.777 -20.653 1.00 52.22 142 GLY A N 1
ATOM 1079 C CA . GLY A 1 142 ? 10.682 -12.841 -21.291 1.00 52.22 142 GLY A CA 1
ATOM 1080 C C . GLY A 1 142 ? 9.966 -12.381 -22.565 1.00 52.22 142 GLY A C 1
ATOM 1081 O O . GLY A 1 142 ? 10.508 -11.573 -23.313 1.00 52.22 142 GLY A O 1
ATOM 1082 N N . GLY A 1 143 ? 8.799 -12.967 -22.859 1.00 49.00 143 GLY A N 1
ATOM 1083 C CA . GLY A 1 1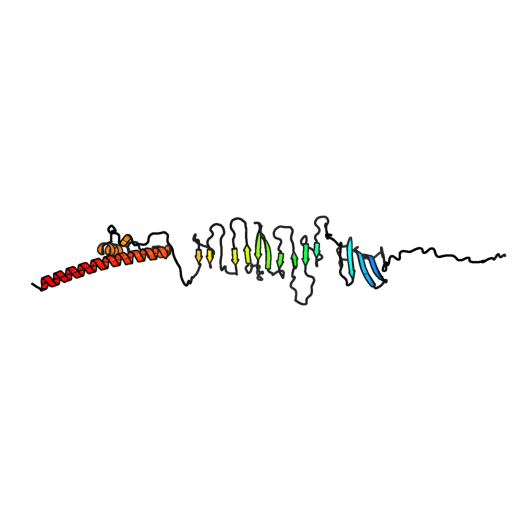43 ? 7.998 -12.648 -24.050 1.00 49.00 143 GLY A CA 1
ATOM 1084 C C . GLY A 1 143 ? 7.382 -11.239 -24.020 1.00 49.00 143 GLY A C 1
ATOM 1085 O O . GLY A 1 143 ? 7.489 -10.553 -23.008 1.00 49.00 143 GLY A O 1
ATOM 1086 N N . LEU A 1 144 ? 6.661 -10.830 -25.074 1.00 51.62 144 LEU A N 1
ATOM 1087 C CA . LEU A 1 144 ? 5.878 -9.572 -25.077 1.00 51.62 144 LEU A CA 1
ATOM 1088 C C . LEU A 1 144 ? 4.873 -9.477 -23.909 1.00 51.62 144 LEU A C 1
ATOM 1090 O O . LEU A 1 144 ? 4.575 -8.384 -23.440 1.00 51.62 144 LEU A O 1
ATOM 1094 N N . GLU A 1 145 ? 4.401 -10.622 -23.411 1.00 52.31 145 GLU A N 1
ATOM 1095 C CA . GLU A 1 145 ? 3.492 -10.743 -22.260 1.00 52.31 145 GLU A CA 1
ATOM 1096 C C . GLU A 1 145 ? 4.223 -11.015 -20.929 1.00 52.31 145 GLU A C 1
ATOM 1098 O O . GLU A 1 145 ? 3.591 -11.299 -19.912 1.00 52.31 145 GLU A O 1
ATOM 1103 N N . GLY A 1 146 ? 5.560 -10.976 -20.929 1.00 53.62 146 GLY A N 1
ATOM 1104 C CA . GLY A 1 146 ? 6.395 -11.234 -19.757 1.00 53.62 146 GLY A CA 1
ATOM 1105 C C . GLY A 1 146 ? 6.376 -10.105 -18.726 1.00 53.62 146 GLY A C 1
ATOM 1106 O O . GLY A 1 146 ? 5.773 -9.050 -18.926 1.00 53.62 146 GLY A O 1
ATOM 1107 N N . ALA A 1 147 ? 7.074 -10.326 -17.612 1.00 58.28 147 ALA A N 1
ATOM 1108 C CA . ALA A 1 147 ? 7.248 -9.299 -16.592 1.00 58.28 147 ALA A CA 1
ATOM 1109 C C . ALA A 1 147 ? 8.045 -8.107 -17.148 1.00 58.28 147 ALA A C 1
ATOM 1111 O O . ALA A 1 147 ? 8.929 -8.270 -17.997 1.00 58.28 147 ALA A O 1
ATOM 1112 N N . ARG A 1 148 ? 7.737 -6.901 -16.669 1.00 66.94 148 ARG A N 1
ATOM 1113 C CA . ARG A 1 148 ? 8.339 -5.651 -17.156 1.00 66.94 148 ARG A CA 1
ATOM 1114 C C . ARG A 1 148 ? 8.864 -4.825 -15.998 1.00 66.94 148 ARG A C 1
ATOM 1116 O O . ARG A 1 148 ? 8.222 -4.745 -14.954 1.00 66.94 148 ARG A O 1
ATOM 1123 N N . ILE A 1 149 ? 10.003 -4.175 -16.220 1.00 70.69 149 ILE A N 1
ATOM 1124 C CA . ILE A 1 149 ? 10.529 -3.148 -15.323 1.00 70.69 149 ILE A CA 1
ATOM 1125 C C . ILE A 1 149 ? 10.583 -1.824 -16.076 1.00 70.69 149 ILE A C 1
ATOM 1127 O O . ILE A 1 149 ? 11.095 -1.763 -17.198 1.00 70.69 149 ILE A O 1
ATOM 1131 N N . ARG A 1 150 ? 10.055 -0.761 -15.466 1.00 65.31 150 ARG A N 1
ATOM 1132 C CA . ARG A 1 150 ? 10.148 0.601 -16.006 1.00 65.31 150 ARG A CA 1
ATOM 1133 C C . ARG A 1 150 ? 10.333 1.644 -14.914 1.00 65.31 150 ARG A C 1
ATOM 1135 O O . ARG A 1 150 ? 9.941 1.425 -13.769 1.00 65.31 150 ARG A O 1
ATOM 1142 N N . GLY A 1 151 ? 10.883 2.787 -15.313 1.00 55.22 151 GLY A N 1
ATOM 1143 C CA . GLY A 1 151 ? 10.766 4.018 -14.539 1.00 55.22 151 GLY A CA 1
ATOM 1144 C C . GLY A 1 151 ? 9.357 4.598 -14.668 1.00 55.22 151 GLY A C 1
ATOM 1145 O O . GLY A 1 151 ? 8.728 4.483 -15.726 1.00 55.22 151 GLY A O 1
ATOM 1146 N N . ASP A 1 152 ? 8.857 5.212 -13.605 1.00 54.84 152 ASP A N 1
ATOM 1147 C CA . ASP A 1 152 ? 7.623 5.992 -13.641 1.00 54.84 152 ASP A CA 1
ATOM 1148 C C . ASP A 1 152 ? 7.890 7.504 -13.792 1.00 54.84 152 ASP A C 1
ATOM 1150 O O . ASP A 1 152 ? 9.030 7.976 -13.796 1.00 54.84 152 ASP A O 1
ATOM 1154 N N . GLN A 1 153 ? 6.814 8.277 -13.958 1.00 46.94 153 GLN A N 1
ATOM 1155 C CA . GLN A 1 153 ? 6.847 9.743 -14.119 1.00 46.94 153 GLN A CA 1
ATOM 1156 C C . GLN A 1 153 ? 7.393 10.467 -12.881 1.00 46.94 153 GLN A C 1
ATOM 1158 O O . GLN A 1 153 ? 7.763 11.638 -12.937 1.00 46.94 153 GLN A O 1
ATOM 1163 N N . SER A 1 154 ? 7.431 9.737 -11.777 1.00 50.25 154 SER A N 1
ATOM 1164 C CA . SER A 1 154 ? 7.893 10.109 -10.463 1.00 50.25 154 SER A CA 1
ATOM 1165 C C . SER A 1 154 ? 9.242 9.422 -10.169 1.00 50.25 154 SER A C 1
ATOM 1167 O O . SER A 1 154 ? 9.591 9.199 -9.028 1.00 50.25 154 SER A O 1
ATOM 1169 N N . GLY A 1 155 ? 10.045 9.017 -11.156 1.00 47.50 155 GLY A N 1
ATOM 1170 C CA . GLY A 1 155 ? 11.374 8.439 -10.885 1.00 47.50 155 GLY A CA 1
ATOM 1171 C C . GLY A 1 155 ? 11.394 7.171 -10.006 1.00 47.50 155 GLY A C 1
ATOM 1172 O O . GLY A 1 155 ? 12.469 6.767 -9.562 1.00 47.50 155 GLY A O 1
ATOM 1173 N N . GLY A 1 156 ? 10.242 6.546 -9.757 1.00 52.59 156 GLY A N 1
ATOM 1174 C CA . GLY A 1 156 ? 10.088 5.272 -9.070 1.00 52.59 156 GLY A CA 1
ATOM 1175 C C . GLY A 1 156 ? 10.292 4.091 -10.016 1.00 52.59 156 GLY A C 1
ATOM 1176 O O . GLY A 1 156 ? 10.309 4.242 -11.241 1.00 52.59 156 GLY A O 1
ATOM 1177 N N . MET A 1 157 ? 10.456 2.895 -9.447 1.00 63.59 157 MET A N 1
ATOM 1178 C CA . MET A 1 157 ? 10.598 1.652 -10.205 1.00 63.59 157 MET A CA 1
ATOM 1179 C C . MET A 1 157 ? 9.295 0.854 -10.140 1.00 63.59 157 MET A C 1
ATOM 1181 O O . MET A 1 157 ? 8.793 0.530 -9.064 1.00 63.59 157 MET A O 1
ATOM 1185 N N . MET A 1 158 ? 8.773 0.475 -11.303 1.00 61.91 158 MET A N 1
ATOM 1186 C CA . MET A 1 158 ? 7.596 -0.384 -11.413 1.00 61.91 158 MET A CA 1
ATOM 1187 C C . MET A 1 158 ? 8.005 -1.781 -11.870 1.00 61.91 158 MET A C 1
ATOM 1189 O O . MET A 1 158 ? 8.664 -1.905 -12.903 1.00 61.91 158 MET A O 1
ATOM 1193 N N . ILE A 1 159 ? 7.600 -2.814 -11.120 1.00 72.00 159 ILE A N 1
ATOM 1194 C CA . ILE A 1 159 ? 7.713 -4.226 -11.507 1.00 72.00 159 ILE A CA 1
ATOM 1195 C C . ILE A 1 159 ? 6.304 -4.732 -11.814 1.00 72.00 159 ILE A C 1
ATOM 1197 O O . ILE A 1 159 ? 5.503 -4.991 -10.915 1.00 72.00 159 ILE A O 1
ATOM 1201 N N . GLU A 1 160 ? 5.990 -4.854 -13.098 1.00 63.12 160 GLU A N 1
ATOM 1202 C CA . GLU A 1 160 ? 4.675 -5.280 -13.575 1.00 63.12 160 GLU A CA 1
ATOM 1203 C C . GLU A 1 160 ? 4.711 -6.777 -13.916 1.00 63.12 160 GLU A C 1
ATOM 1205 O O . GLU A 1 160 ? 5.596 -7.232 -14.647 1.00 63.12 160 GLU A O 1
ATOM 1210 N N . GLY A 1 161 ? 3.747 -7.544 -13.402 1.00 58.59 161 GLY A N 1
ATOM 1211 C CA . GLY A 1 161 ? 3.483 -8.918 -13.824 1.00 58.59 161 GLY A CA 1
ATOM 1212 C C . GLY A 1 161 ? 2.912 -8.985 -15.243 1.00 58.59 161 GLY A C 1
ATOM 1213 O O . GLY A 1 161 ? 2.639 -7.964 -15.884 1.00 58.59 161 GLY A O 1
ATOM 1214 N N . GLY A 1 162 ? 2.776 -10.210 -15.754 1.00 53.16 162 GLY A N 1
ATOM 1215 C CA . GLY A 1 162 ? 2.322 -10.461 -17.122 1.00 53.16 162 GLY A CA 1
ATOM 1216 C C . GLY A 1 162 ? 0.908 -9.940 -17.401 1.00 53.16 162 GLY A C 1
ATOM 1217 O O . GLY A 1 162 ? 0.090 -9.746 -16.497 1.00 53.16 162 GLY A O 1
ATOM 1218 N N . TYR A 1 163 ? 0.617 -9.701 -18.677 1.00 52.75 163 TYR A N 1
ATOM 1219 C CA . TYR A 1 163 ? -0.719 -9.322 -19.137 1.00 52.75 163 TYR A CA 1
ATOM 1220 C C . TYR A 1 163 ? -1.603 -10.568 -19.258 1.00 52.75 163 TYR A C 1
ATOM 1222 O O . TYR A 1 163 ? -1.256 -11.519 -19.951 1.00 52.75 163 TYR A O 1
ATOM 1230 N N . GLY A 1 164 ? -2.773 -10.558 -18.616 1.00 51.16 164 GLY A N 1
ATOM 1231 C CA . GLY A 1 164 ? -3.864 -11.449 -19.011 1.00 51.16 164 GLY A CA 1
ATOM 1232 C C . GLY A 1 164 ? -4.440 -10.944 -20.334 1.00 51.16 164 GLY A C 1
ATOM 1233 O O . GLY A 1 164 ? -4.424 -9.735 -20.568 1.00 51.16 164 GLY A O 1
ATOM 1234 N N . GLY A 1 165 ? -4.966 -11.833 -21.183 1.00 42.72 165 GLY A N 1
ATOM 1235 C CA . GLY A 1 165 ? -5.392 -11.553 -22.571 1.00 42.72 165 GLY A CA 1
ATOM 1236 C C . GLY A 1 165 ? -6.413 -10.421 -22.807 1.00 42.72 165 GLY A C 1
ATOM 1237 O O . GLY A 1 165 ? -6.819 -10.210 -23.942 1.00 42.72 165 GLY A O 1
ATOM 1238 N N . ASN A 1 166 ? -6.804 -9.674 -21.770 1.00 47.66 166 ASN A N 1
ATOM 1239 C CA . ASN A 1 166 ? -7.697 -8.515 -21.811 1.00 47.66 166 ASN A CA 1
ATOM 1240 C C . ASN A 1 166 ? -7.018 -7.196 -21.390 1.00 47.66 166 ASN A C 1
ATOM 1242 O O . ASN A 1 166 ? -7.690 -6.288 -20.906 1.00 47.66 166 ASN A O 1
ATOM 1246 N N . ASN A 1 167 ? -5.697 -7.064 -21.529 1.00 49.72 167 ASN A N 1
ATOM 1247 C CA . ASN A 1 167 ? -4.958 -5.855 -21.141 1.00 49.72 167 ASN A CA 1
ATOM 1248 C C . ASN A 1 167 ? -4.997 -5.490 -19.640 1.00 49.72 167 ASN A C 1
ATOM 1250 O O . ASN A 1 167 ? -4.611 -4.389 -19.247 1.00 49.72 167 ASN A O 1
ATOM 1254 N N . THR A 1 168 ? -5.447 -6.400 -18.780 1.00 45.16 168 THR A N 1
ATOM 1255 C CA . THR A 1 168 ? -5.471 -6.199 -17.329 1.00 45.16 168 THR A CA 1
ATOM 1256 C C . THR A 1 168 ? -4.144 -6.667 -16.727 1.00 45.16 168 THR A C 1
ATOM 1258 O O . THR A 1 168 ? -3.818 -7.850 -16.881 1.00 45.16 168 THR A O 1
ATOM 1261 N N . PRO A 1 169 ? -3.382 -5.794 -16.039 1.00 51.34 169 PRO A N 1
ATOM 1262 C CA . PRO A 1 169 ? -2.176 -6.201 -15.323 1.00 51.34 169 PRO A CA 1
ATOM 1263 C C . PRO A 1 169 ? -2.506 -7.307 -14.313 1.00 51.34 169 PRO A C 1
ATOM 1265 O O . PRO A 1 169 ? -3.317 -7.097 -13.410 1.00 51.34 169 PRO A O 1
ATOM 1268 N N . VAL A 1 170 ? -1.898 -8.489 -14.454 1.00 49.28 170 VAL A N 1
ATOM 1269 C CA . VAL A 1 170 ? -2.079 -9.603 -13.508 1.00 49.28 170 VAL A CA 1
ATOM 1270 C C . VAL A 1 170 ? -1.022 -9.468 -12.422 1.00 49.28 170 VAL A C 1
ATOM 1272 O O . VAL A 1 170 ? -0.047 -10.210 -12.357 1.00 49.28 170 VAL A O 1
ATOM 1275 N N . GLY A 1 171 ? -1.219 -8.450 -11.592 1.00 53.53 171 GLY A N 1
ATOM 1276 C CA . GLY A 1 171 ? -0.410 -8.192 -10.414 1.00 53.53 171 GLY A CA 1
ATOM 1277 C C . GLY A 1 171 ? 0.988 -7.634 -10.668 1.00 53.53 171 GLY A C 1
ATOM 1278 O O . GLY A 1 171 ? 1.519 -7.686 -11.771 1.00 53.53 171 GLY A O 1
ATOM 1279 N N . GLY A 1 172 ? 1.576 -7.030 -9.642 1.00 53.66 172 GLY A N 1
ATOM 1280 C CA . GLY A 1 172 ? 2.875 -6.364 -9.718 1.00 53.66 172 GLY A CA 1
ATOM 1281 C C . GLY A 1 172 ? 3.274 -5.772 -8.373 1.00 53.66 172 GLY A C 1
ATOM 1282 O O . GLY A 1 172 ? 2.424 -5.599 -7.499 1.00 53.66 172 GLY A O 1
ATOM 1283 N N . VAL A 1 173 ? 4.566 -5.482 -8.221 1.00 59.53 173 VAL A N 1
ATOM 1284 C CA . VAL A 1 173 ? 5.115 -4.767 -7.066 1.00 59.53 173 VAL A CA 1
ATOM 1285 C C . VAL A 1 173 ? 5.523 -3.378 -7.535 1.00 59.53 173 VAL A C 1
ATOM 1287 O O . VAL A 1 173 ? 6.435 -3.215 -8.349 1.00 59.53 173 VAL A O 1
ATOM 1290 N N . LEU A 1 174 ? 4.830 -2.365 -7.026 1.00 53.34 174 LEU A N 1
ATOM 1291 C CA . LEU A 1 174 ? 5.207 -0.967 -7.212 1.00 53.34 174 LEU A CA 1
ATOM 1292 C C . LEU A 1 174 ? 6.148 -0.575 -6.067 1.00 53.34 174 LEU A C 1
ATOM 1294 O O . LEU A 1 174 ? 5.801 -0.791 -4.909 1.00 53.34 174 LEU A O 1
ATOM 1298 N N . ILE A 1 175 ? 7.328 -0.029 -6.384 1.00 58.50 175 ILE A N 1
ATOM 1299 C CA . ILE A 1 175 ? 8.262 0.548 -5.405 1.00 58.50 175 ILE A CA 1
ATOM 1300 C C . ILE A 1 175 ? 8.520 1.998 -5.828 1.00 58.50 175 ILE A C 1
ATOM 1302 O O . ILE A 1 175 ? 9.413 2.287 -6.628 1.00 58.50 175 ILE A O 1
ATOM 1306 N N . ASN A 1 176 ? 7.694 2.912 -5.320 1.00 46.88 176 ASN A N 1
ATOM 1307 C CA . ASN A 1 176 ? 7.760 4.342 -5.637 1.00 46.88 176 ASN A CA 1
ATOM 1308 C C . ASN A 1 176 ? 8.544 5.129 -4.558 1.00 46.88 176 ASN A C 1
ATOM 1310 O O . ASN A 1 176 ? 8.514 4.771 -3.380 1.00 46.88 176 ASN A O 1
ATOM 1314 N N . GLN A 1 177 ? 9.254 6.190 -4.964 1.00 42.31 177 GLN A N 1
ATOM 1315 C CA . GLN A 1 177 ? 10.098 7.062 -4.130 1.00 42.31 177 GLN A CA 1
ATOM 1316 C C . GLN A 1 177 ? 9.786 8.572 -4.268 1.00 42.31 177 GLN A C 1
ATOM 1318 O O . GLN A 1 177 ? 10.678 9.384 -4.029 1.00 42.31 177 GLN A O 1
ATOM 1323 N N . ILE A 1 178 ? 8.560 9.010 -4.602 1.00 41.72 178 ILE A N 1
ATOM 1324 C CA . ILE A 1 178 ? 8.210 10.441 -4.423 1.00 41.72 178 ILE A CA 1
ATOM 1325 C C . ILE A 1 178 ? 6.912 10.642 -3.650 1.00 41.72 178 ILE A C 1
ATOM 1327 O O . ILE A 1 178 ? 5.833 10.289 -4.115 1.00 41.72 178 ILE A O 1
ATOM 1331 N N . SER A 1 179 ? 7.091 11.260 -2.478 1.00 46.78 179 SER A N 1
ATOM 1332 C CA . SER A 1 179 ? 6.126 11.560 -1.415 1.00 46.78 179 SER A CA 1
ATOM 1333 C C . SER A 1 179 ? 5.363 10.334 -0.924 1.00 46.78 179 SER A C 1
ATOM 1335 O O . SER A 1 179 ? 4.219 10.078 -1.299 1.00 46.78 179 SER A O 1
ATOM 1337 N N . ASP A 1 180 ? 6.086 9.647 -0.046 1.00 45.25 180 ASP A N 1
ATOM 1338 C CA . ASP A 1 180 ? 5.811 8.440 0.712 1.00 45.25 180 ASP A CA 1
ATOM 1339 C C . ASP A 1 180 ? 5.624 7.163 -0.117 1.00 45.25 180 ASP A C 1
ATOM 1341 O O . ASP A 1 180 ? 4.951 7.108 -1.143 1.00 45.25 180 ASP A O 1
ATOM 1345 N N . GLY A 1 181 ? 6.356 6.122 0.278 1.00 43.19 181 GLY A N 1
ATOM 1346 C CA . GLY A 1 181 ? 6.524 4.912 -0.516 1.00 43.19 181 GLY A CA 1
ATOM 1347 C C . GLY A 1 181 ? 5.314 3.997 -0.405 1.00 43.19 181 GLY A C 1
ATOM 1348 O O . GLY A 1 181 ? 5.050 3.445 0.657 1.00 43.19 181 GLY A O 1
ATOM 1349 N N . VAL A 1 182 ? 4.614 3.790 -1.517 1.00 49.22 182 VAL A N 1
ATOM 1350 C CA . VAL A 1 182 ? 3.615 2.722 -1.646 1.00 49.22 182 VAL A CA 1
ATOM 1351 C C . VAL A 1 182 ? 4.332 1.430 -2.000 1.00 49.22 182 VAL A C 1
ATOM 1353 O O . VAL A 1 182 ? 5.023 1.378 -3.017 1.00 49.22 182 VAL A O 1
ATOM 1356 N N . VAL A 1 183 ? 4.130 0.387 -1.193 1.00 57.03 183 VAL A N 1
ATOM 1357 C CA . VAL A 1 183 ? 4.365 -1.003 -1.599 1.00 57.03 183 VAL A CA 1
ATOM 1358 C C . VAL A 1 183 ? 2.995 -1.616 -1.860 1.00 57.03 183 VAL A C 1
ATOM 1360 O O . VAL A 1 183 ? 2.291 -2.019 -0.938 1.00 57.03 183 VAL A O 1
ATOM 1363 N N . GLN A 1 184 ? 2.593 -1.655 -3.128 1.00 53.25 184 GLN A N 1
ATOM 1364 C CA . GLN A 1 184 ? 1.386 -2.363 -3.544 1.00 53.25 184 GLN A CA 1
ATOM 1365 C C . GLN A 1 184 ? 1.791 -3.769 -3.983 1.00 53.25 184 GLN A C 1
ATOM 1367 O O . GLN A 1 184 ? 2.499 -3.911 -4.977 1.00 53.25 184 GLN A O 1
ATOM 1372 N N . ILE A 1 185 ? 1.345 -4.792 -3.251 1.00 61.69 185 ILE A N 1
ATOM 1373 C CA . ILE A 1 185 ? 1.458 -6.201 -3.650 1.00 61.69 185 ILE A CA 1
ATOM 1374 C C . ILE A 1 185 ? 0.070 -6.616 -4.137 1.00 61.69 185 ILE A C 1
ATOM 1376 O O . ILE A 1 185 ? -0.753 -7.110 -3.372 1.00 61.69 185 ILE A O 1
ATOM 1380 N N . ALA A 1 186 ? -0.242 -6.333 -5.401 1.00 50.66 186 ALA A N 1
ATOM 1381 C CA . ALA A 1 186 ? -1.522 -6.739 -5.973 1.00 50.66 186 ALA A CA 1
ATOM 1382 C C . ALA A 1 186 ? -1.368 -8.092 -6.675 1.00 50.66 186 ALA A C 1
ATOM 1384 O O . ALA A 1 186 ? -0.593 -8.198 -7.619 1.00 50.66 186 ALA A O 1
ATOM 1385 N N . GLY A 1 187 ? -2.124 -9.105 -6.251 1.00 42.41 187 GLY A N 1
ATOM 1386 C CA . GLY A 1 187 ? -2.741 -10.091 -7.144 1.00 42.41 187 GLY A CA 1
ATOM 1387 C C . GLY A 1 187 ? -4.180 -9.644 -7.427 1.00 42.41 187 GLY A C 1
ATOM 1388 O O . GLY A 1 187 ? -4.736 -8.865 -6.652 1.00 42.41 187 GLY A O 1
ATOM 1389 N N . GLY A 1 188 ? -4.777 -10.051 -8.553 1.00 42.94 188 GLY A N 1
ATOM 1390 C CA . GLY A 1 188 ? -6.135 -9.639 -8.938 1.00 42.94 188 GLY A CA 1
ATOM 1391 C C . GLY A 1 188 ? -7.149 -9.840 -7.804 1.00 42.94 188 GLY A C 1
ATOM 1392 O O . GLY A 1 188 ? -7.504 -10.973 -7.504 1.00 42.94 188 GLY A O 1
ATOM 1393 N N . GLY A 1 189 ? -7.588 -8.739 -7.183 1.00 48.69 189 GLY A N 1
ATOM 1394 C CA . GLY A 1 189 ? -8.470 -8.744 -6.008 1.00 48.69 189 GLY A CA 1
ATOM 1395 C C . GLY A 1 189 ? -7.973 -7.929 -4.804 1.00 48.69 189 GLY A C 1
ATOM 1396 O O . GLY A 1 189 ? -8.804 -7.533 -4.000 1.00 48.69 189 GLY A O 1
ATOM 1397 N N . GLY A 1 190 ? -6.675 -7.598 -4.725 1.00 51.75 190 GLY A N 1
ATOM 1398 C CA . GLY A 1 190 ? -6.097 -6.689 -3.719 1.00 51.75 190 GLY A CA 1
ATOM 1399 C C . GLY A 1 190 ? -5.988 -7.275 -2.302 1.00 51.75 190 GLY A C 1
ATOM 1400 O O . GLY A 1 190 ? -6.848 -7.022 -1.465 1.00 51.75 190 GLY A O 1
ATOM 1401 N N . ASP A 1 191 ? -4.906 -8.006 -2.012 1.00 60.94 191 ASP A N 1
ATOM 1402 C CA . ASP A 1 191 ? -4.715 -8.670 -0.710 1.00 60.94 191 ASP A CA 1
ATOM 1403 C C . ASP A 1 191 ? -4.175 -7.726 0.384 1.00 60.94 191 ASP A C 1
ATOM 1405 O O . ASP A 1 191 ? -4.624 -7.796 1.526 1.00 60.94 191 ASP A O 1
ATOM 1409 N N . VAL A 1 192 ? -3.244 -6.815 0.059 1.00 64.31 192 VAL A N 1
ATOM 1410 C CA . VAL A 1 192 ? -2.672 -5.842 1.013 1.00 64.31 192 VAL A CA 1
ATOM 1411 C C . VAL A 1 192 ? -2.346 -4.522 0.309 1.00 64.31 192 VAL A C 1
ATOM 1413 O O . VAL A 1 192 ? -1.607 -4.503 -0.680 1.00 64.31 192 VAL A O 1
ATOM 1416 N N . TYR A 1 193 ? -2.856 -3.409 0.842 1.00 61.81 193 TYR A N 1
ATOM 1417 C CA . TYR A 1 193 ? -2.550 -2.055 0.375 1.00 61.81 193 TYR A CA 1
ATOM 1418 C C . TYR A 1 193 ? -1.931 -1.215 1.499 1.00 61.81 193 TYR A C 1
ATOM 1420 O O . TYR A 1 193 ? -2.493 -1.099 2.590 1.00 61.81 193 TYR A O 1
ATOM 1428 N N . LEU A 1 194 ? -0.755 -0.647 1.209 1.00 66.38 194 LEU A N 1
ATOM 1429 C CA . LEU A 1 194 ? 0.022 0.226 2.089 1.00 66.38 194 LEU A CA 1
ATOM 1430 C C . LEU A 1 194 ? 0.050 1.629 1.473 1.00 66.38 194 LEU A C 1
ATOM 1432 O O . LEU A 1 194 ? 0.780 1.868 0.509 1.00 66.38 194 LEU A O 1
ATOM 1436 N N . ALA A 1 195 ? -0.781 2.535 1.988 1.00 56.22 195 ALA A N 1
ATOM 1437 C CA . ALA A 1 195 ? -0.855 3.906 1.490 1.00 56.22 195 ALA A CA 1
ATOM 1438 C C . ALA A 1 195 ? 0.356 4.760 1.934 1.00 56.22 195 ALA A C 1
ATOM 1440 O O . ALA A 1 195 ? 0.927 4.517 2.998 1.00 56.22 195 ALA A O 1
ATOM 1441 N N . PRO A 1 196 ? 0.726 5.799 1.167 1.00 47.41 196 PRO A N 1
ATOM 1442 C CA . PRO A 1 196 ? 1.820 6.702 1.513 1.00 47.41 196 PRO A CA 1
ATOM 1443 C C . PRO A 1 196 ? 1.319 7.910 2.351 1.00 47.41 196 PRO A C 1
ATOM 1445 O O . PRO A 1 196 ? 0.209 8.381 2.115 1.00 47.41 196 PRO A O 1
ATOM 1448 N N . ASN A 1 197 ? 2.130 8.458 3.276 1.00 42.44 197 ASN A N 1
ATOM 1449 C CA . ASN A 1 197 ? 1.857 9.624 4.158 1.00 42.44 197 ASN A CA 1
ATOM 1450 C C . ASN A 1 197 ? 0.951 9.363 5.358 1.00 42.44 197 ASN A C 1
ATOM 1452 O O . ASN A 1 197 ? -0.148 9.899 5.440 1.00 42.44 197 ASN A O 1
ATOM 1456 N N . GLY A 1 198 ? 1.432 8.562 6.319 1.00 53.44 198 GLY A N 1
ATOM 1457 C CA . GLY A 1 198 ? 0.610 8.137 7.463 1.00 53.44 198 GLY A CA 1
ATOM 1458 C C . GLY A 1 198 ? -0.551 7.247 7.015 1.00 53.44 198 GLY A C 1
ATOM 1459 O O . GLY A 1 198 ? -1.626 7.266 7.599 1.00 53.44 198 GLY A O 1
ATOM 1460 N N . GLY A 1 199 ? -0.347 6.541 5.901 1.00 67.06 199 GLY A N 1
ATOM 1461 C CA . GLY A 1 199 ? -1.382 5.810 5.208 1.00 67.06 199 GLY A CA 1
ATOM 1462 C C . GLY A 1 199 ? -1.816 4.564 5.965 1.00 67.06 199 GLY A C 1
ATOM 1463 O O . GLY A 1 199 ? -1.010 3.801 6.490 1.00 67.06 199 GLY A O 1
ATOM 1464 N N . SER A 1 200 ? -3.120 4.351 5.954 1.00 75.56 200 SER A N 1
ATOM 1465 C CA . SER A 1 200 ? -3.767 3.164 6.475 1.00 75.56 200 SER A CA 1
ATOM 1466 C C . SER A 1 200 ? -3.265 1.882 5.807 1.00 75.56 200 SER A C 1
ATOM 1468 O O . SER A 1 200 ? -3.177 1.810 4.575 1.00 75.56 200 SER A O 1
ATOM 1470 N N . VAL A 1 201 ? -3.036 0.841 6.599 1.00 82.75 201 VAL A N 1
ATOM 1471 C CA . VAL A 1 201 ? -2.898 -0.530 6.113 1.00 82.75 201 VAL A CA 1
ATOM 1472 C C . VAL A 1 201 ? -4.300 -1.080 5.868 1.00 82.75 201 VAL A C 1
ATOM 1474 O O . VAL A 1 201 ? -5.135 -1.093 6.770 1.00 82.75 201 VAL A O 1
ATOM 1477 N N . THR A 1 202 ? -4.580 -1.543 4.653 1.00 80.25 202 THR A N 1
ATOM 1478 C CA . THR A 1 202 ? -5.886 -2.136 4.333 1.00 80.25 202 THR A CA 1
ATOM 1479 C C . THR A 1 202 ? -5.746 -3.548 3.782 1.00 80.25 202 THR A C 1
ATOM 1481 O O . THR A 1 202 ? -4.835 -3.834 3.002 1.00 80.25 202 THR A O 1
ATOM 1484 N N . VAL A 1 203 ? -6.634 -4.441 4.224 1.00 83.81 203 VAL A N 1
ATOM 1485 C CA . VAL A 1 203 ? -6.686 -5.856 3.819 1.00 83.81 203 VAL A CA 1
ATOM 1486 C C . VAL A 1 203 ? -8.101 -6.161 3.340 1.00 83.81 203 VAL A C 1
ATOM 1488 O O . VAL A 1 203 ? -9.055 -6.004 4.101 1.00 83.81 203 VAL A O 1
ATOM 1491 N N . GLY A 1 204 ? -8.262 -6.553 2.074 1.00 76.81 204 GLY A N 1
ATOM 1492 C CA . GLY A 1 204 ? -9.579 -6.828 1.480 1.00 76.81 204 GLY A CA 1
ATOM 1493 C C . GLY A 1 204 ? -10.495 -5.601 1.310 1.00 76.81 204 GLY A C 1
ATOM 1494 O O . GLY A 1 204 ? -11.688 -5.756 1.067 1.00 76.81 204 GLY A O 1
ATOM 1495 N N . THR A 1 205 ? -9.970 -4.379 1.448 1.00 77.00 205 THR A N 1
ATOM 1496 C CA . THR A 1 205 ? -10.673 -3.107 1.191 1.00 77.00 205 THR A CA 1
ATOM 1497 C C . THR A 1 205 ? -9.687 -2.060 0.667 1.00 77.00 205 THR A C 1
ATOM 1499 O O . THR A 1 205 ? -8.495 -2.167 0.927 1.00 77.00 205 THR A O 1
ATOM 1502 N N . PHE A 1 206 ? -10.178 -1.050 -0.058 1.00 73.19 206 PHE A N 1
ATOM 1503 C CA . PHE A 1 206 ? -9.401 0.139 -0.453 1.00 73.19 206 PHE A CA 1
ATOM 1504 C C . PHE A 1 206 ? -9.758 1.385 0.367 1.00 73.19 206 PHE A C 1
ATOM 1506 O O . PHE A 1 206 ? -9.087 2.408 0.260 1.00 73.19 206 PHE A O 1
ATOM 1513 N N . ASP A 1 207 ? -10.833 1.319 1.155 1.00 79.44 207 ASP A N 1
ATOM 1514 C CA . ASP A 1 207 ? -11.313 2.426 1.974 1.00 79.44 207 ASP A CA 1
ATOM 1515 C C . ASP A 1 207 ? -11.064 2.110 3.446 1.00 79.44 207 ASP A C 1
ATOM 1517 O O . ASP A 1 207 ? -11.713 1.241 4.033 1.00 79.44 207 ASP A O 1
ATOM 1521 N N . ALA A 1 208 ? -10.104 2.822 4.025 1.00 82.44 208 ALA A N 1
ATOM 1522 C CA . ALA A 1 208 ? -9.742 2.696 5.424 1.00 82.44 208 ALA A CA 1
ATOM 1523 C C . ALA A 1 208 ? -10.656 3.459 6.380 1.00 82.44 208 ALA A C 1
ATOM 1525 O O . ALA A 1 208 ? -10.473 3.349 7.587 1.00 82.44 208 ALA A O 1
ATOM 1526 N N . LYS A 1 209 ? -11.601 4.268 5.878 1.00 84.81 209 LYS A N 1
ATOM 1527 C CA . LYS A 1 209 ? -12.529 5.066 6.698 1.00 84.81 209 LYS A CA 1
A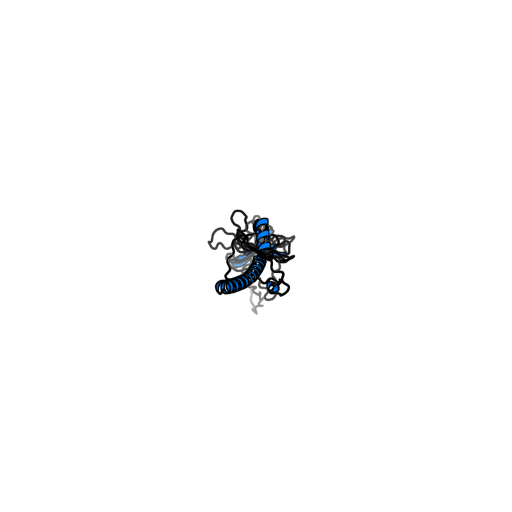TOM 1528 C C . LYS A 1 209 ? -11.846 5.964 7.742 1.00 84.81 209 LYS A C 1
ATOM 1530 O O . LYS A 1 209 ? -12.453 6.312 8.748 1.00 84.81 209 LYS A O 1
ATOM 1535 N N . GLY A 1 210 ? -10.602 6.368 7.484 1.00 84.81 210 GLY A N 1
ATOM 1536 C CA . GLY A 1 210 ? -9.807 7.193 8.396 1.00 84.81 210 GLY A CA 1
ATOM 1537 C C . GLY A 1 210 ? -9.094 6.428 9.518 1.00 84.81 210 GLY A C 1
ATOM 1538 O O . GLY A 1 210 ? -8.521 7.078 10.385 1.00 84.81 210 GLY A O 1
ATOM 1539 N N . TYR A 1 211 ? -9.107 5.090 9.512 1.00 85.81 211 TYR A N 1
ATOM 1540 C CA . TYR A 1 211 ? -8.348 4.256 10.451 1.00 85.81 211 TYR A CA 1
ATOM 1541 C C . TYR A 1 211 ? -6.961 3.899 9.911 1.00 85.81 211 TYR A C 1
ATOM 1543 O O . TYR A 1 211 ? -6.808 3.641 8.720 1.00 85.81 211 TYR A O 1
ATOM 1551 N N . ASP A 1 212 ? -5.974 3.760 10.797 1.00 87.19 212 ASP A N 1
ATOM 1552 C CA . ASP A 1 212 ? -4.614 3.339 10.421 1.00 87.19 212 ASP A CA 1
ATOM 1553 C C . ASP A 1 212 ? -4.537 1.864 9.983 1.00 87.19 212 ASP A C 1
ATOM 1555 O O . ASP A 1 212 ? -3.625 1.476 9.255 1.00 87.19 212 ASP A O 1
ATOM 1559 N N . PHE A 1 213 ? -5.494 1.025 10.393 1.00 87.69 213 PHE A N 1
ATOM 1560 C CA . PHE A 1 213 ? -5.619 -0.364 9.944 1.00 87.69 213 PHE A CA 1
ATOM 1561 C C . PHE A 1 213 ? -7.090 -0.726 9.721 1.00 87.69 213 PHE A C 1
ATOM 1563 O O . PHE A 1 213 ? -7.892 -0.624 10.649 1.00 87.69 213 PHE A O 1
ATOM 1570 N N . ALA A 1 214 ? -7.448 -1.167 8.510 1.00 88.19 214 ALA A N 1
ATOM 1571 C CA . ALA A 1 214 ? -8.810 -1.589 8.178 1.00 88.19 214 ALA A CA 1
ATOM 1572 C C . ALA A 1 214 ? -8.840 -2.941 7.452 1.00 88.19 214 ALA A C 1
ATOM 1574 O O . ALA A 1 214 ? -8.132 -3.169 6.470 1.00 88.19 214 ALA A O 1
ATOM 1575 N N . VAL A 1 215 ? -9.716 -3.835 7.910 1.00 90.00 215 VAL A N 1
ATOM 1576 C CA . VAL A 1 215 ? -9.916 -5.164 7.322 1.00 90.00 215 VAL A CA 1
ATOM 1577 C C . VAL A 1 215 ? -11.335 -5.247 6.766 1.00 90.00 215 VAL A C 1
ATOM 1579 O O . VAL A 1 215 ? -12.308 -5.194 7.513 1.00 90.00 215 VAL A O 1
ATOM 1582 N N . GLY A 1 216 ? -11.462 -5.386 5.447 1.00 87.44 216 GLY A N 1
ATOM 1583 C CA . GLY A 1 216 ? -12.728 -5.580 4.732 1.00 87.44 216 GLY A CA 1
ATOM 1584 C C . GLY A 1 216 ? -13.225 -7.026 4.794 1.00 87.44 216 GLY A C 1
ATOM 1585 O O . GLY A 1 216 ? -13.528 -7.619 3.764 1.00 87.44 216 GLY A O 1
ATOM 1586 N N . GLY A 1 217 ? -13.253 -7.628 5.984 1.00 88.62 217 GLY A N 1
ATOM 1587 C CA . GLY A 1 217 ? -13.557 -9.047 6.166 1.00 88.62 217 GLY A CA 1
ATOM 1588 C C . GLY A 1 217 ? -13.415 -9.511 7.614 1.00 88.62 217 GLY A C 1
ATOM 1589 O O . GLY A 1 217 ? -13.383 -8.705 8.540 1.00 88.62 217 GLY A O 1
ATOM 1590 N N . VAL A 1 218 ? -13.337 -10.828 7.810 1.00 89.19 218 VAL A N 1
ATOM 1591 C CA . VAL A 1 218 ? -13.123 -11.437 9.132 1.00 89.19 218 VAL A CA 1
ATOM 1592 C C . VAL A 1 218 ? -11.632 -11.618 9.414 1.00 89.19 218 VAL A C 1
ATOM 1594 O O . VAL A 1 218 ? -10.872 -11.984 8.519 1.00 89.19 218 VAL A O 1
ATOM 1597 N N . MET A 1 219 ? -11.225 -11.400 10.666 1.00 90.81 219 MET A N 1
ATOM 1598 C CA . MET A 1 219 ? -9.859 -11.648 11.135 1.00 90.81 219 MET A CA 1
ATOM 1599 C C . MET A 1 219 ? -9.834 -12.748 12.196 1.00 90.81 219 MET A C 1
ATOM 1601 O O . MET A 1 219 ? -10.757 -12.869 13.000 1.00 90.81 219 MET A O 1
ATOM 1605 N N . VAL A 1 220 ? -8.757 -13.530 12.210 1.00 92.69 220 VAL A N 1
ATOM 1606 C CA . VAL A 1 220 ? -8.442 -14.485 13.276 1.00 92.69 220 VAL A CA 1
ATOM 1607 C C . VAL A 1 220 ? -7.038 -14.186 13.787 1.00 92.69 220 VAL A C 1
ATOM 1609 O O . VAL A 1 220 ? -6.134 -13.917 12.998 1.00 92.69 220 VAL A O 1
ATOM 1612 N N . ALA A 1 221 ? -6.869 -14.208 15.104 1.00 91.69 221 ALA A N 1
ATOM 1613 C CA . ALA A 1 221 ? -5.593 -14.015 15.775 1.00 91.69 221 ALA A CA 1
ATOM 1614 C C . ALA A 1 221 ? -5.520 -14.965 16.973 1.00 91.69 221 ALA A C 1
ATOM 1616 O O . ALA A 1 221 ? -6.543 -15.243 17.598 1.00 91.69 221 ALA A O 1
ATOM 1617 N N . GLU A 1 222 ? -4.322 -15.458 17.287 1.00 95.38 222 GLU A N 1
ATOM 1618 C CA . GLU A 1 222 ? -4.095 -16.209 18.528 1.00 95.38 222 GLU A CA 1
ATOM 1619 C C . GLU A 1 222 ? -4.183 -15.282 19.751 1.00 95.38 222 GLU A C 1
ATOM 1621 O O . GLU A 1 222 ? -4.736 -15.670 20.776 1.00 95.38 222 GLU A O 1
ATOM 1626 N N . GLU A 1 223 ? -3.703 -14.038 19.626 1.00 91.12 223 GLU A N 1
ATOM 1627 C CA . GLU A 1 223 ? -3.748 -13.021 20.678 1.00 91.12 223 GLU A CA 1
ATOM 1628 C C . GLU A 1 223 ? -3.835 -11.605 20.084 1.00 91.12 223 GLU A C 1
ATOM 1630 O O . GLU A 1 223 ? -3.229 -11.308 19.051 1.00 91.12 223 GLU A O 1
ATOM 1635 N N . VAL A 1 224 ? -4.576 -10.718 20.761 1.00 89.56 224 VAL A N 1
ATOM 1636 C CA . VAL A 1 224 ? -4.623 -9.277 20.475 1.00 89.56 224 VAL A CA 1
ATOM 1637 C C . VAL A 1 224 ? -4.427 -8.511 21.781 1.00 89.56 224 VAL A C 1
ATOM 1639 O O . VAL A 1 224 ? -5.276 -8.558 22.668 1.00 89.56 224 VAL A O 1
ATOM 1642 N N . VAL A 1 225 ? -3.321 -7.773 21.892 1.00 88.31 225 VAL A N 1
ATOM 1643 C CA . VAL A 1 225 ? -3.018 -6.938 23.063 1.00 88.31 225 VAL A CA 1
ATOM 1644 C C . VAL A 1 225 ? -3.382 -5.485 22.760 1.00 88.31 225 VAL A C 1
ATOM 1646 O O . VAL A 1 225 ? -2.736 -4.837 21.939 1.00 88.31 225 VAL A O 1
ATOM 1649 N N . ILE A 1 226 ? -4.406 -4.959 23.439 1.00 85.81 226 ILE A N 1
ATOM 1650 C CA . ILE A 1 226 ? -4.842 -3.560 23.314 1.00 85.81 226 ILE A CA 1
ATOM 1651 C C . ILE A 1 226 ? -4.321 -2.775 24.517 1.00 85.81 226 ILE A C 1
ATOM 1653 O O . ILE A 1 226 ? -4.784 -2.964 25.639 1.00 85.81 226 ILE A O 1
ATOM 1657 N N . LYS A 1 227 ? -3.370 -1.868 24.283 1.00 84.75 227 LYS A N 1
ATOM 1658 C CA . LYS A 1 227 ? -2.826 -0.985 25.320 1.00 84.75 227 LYS A CA 1
ATOM 1659 C C . LYS A 1 227 ? -3.378 0.427 25.147 1.00 84.75 227 LYS A C 1
ATOM 1661 O O . LYS A 1 227 ? -2.783 1.243 24.451 1.00 84.75 227 LYS A O 1
ATOM 1666 N N . GLN A 1 228 ? -4.522 0.703 25.766 1.00 81.12 228 GLN A N 1
ATOM 1667 C CA . GLN A 1 228 ? -5.036 2.069 25.846 1.00 81.12 228 GLN A CA 1
ATOM 1668 C C . GLN A 1 228 ? -4.165 2.908 26.793 1.00 81.12 228 GLN A C 1
ATOM 1670 O O . GLN A 1 228 ? -3.706 2.414 27.821 1.00 81.12 228 GLN A O 1
ATOM 1675 N N . GLU A 1 229 ? -3.945 4.181 26.459 1.00 77.75 229 GLU A N 1
ATOM 1676 C CA . GLU A 1 229 ? -3.260 5.139 27.347 1.00 77.75 229 GLU A CA 1
ATOM 1677 C C . GLU A 1 229 ? -4.165 5.630 28.497 1.00 77.75 229 GLU A C 1
ATOM 1679 O O . GLU A 1 229 ? -3.696 6.265 29.441 1.00 77.75 229 GLU A O 1
ATOM 1684 N N . GLY A 1 230 ? -5.468 5.335 28.425 1.00 74.19 230 GLY A N 1
ATOM 1685 C CA . GLY A 1 230 ? -6.456 5.681 29.442 1.00 74.19 230 GLY A CA 1
ATOM 1686 C C . GLY A 1 230 ? -6.287 4.904 30.751 1.00 74.19 230 GLY A C 1
ATOM 1687 O O . GLY A 1 230 ? -5.674 3.841 30.802 1.00 74.19 230 GLY A O 1
ATOM 1688 N N . HIS A 1 231 ? -6.852 5.451 31.828 1.00 75.62 231 HIS A N 1
ATOM 1689 C CA . HIS A 1 231 ? -6.856 4.801 33.140 1.00 75.62 231 HIS A CA 1
ATOM 1690 C C . HIS A 1 231 ? -7.913 3.691 33.160 1.00 75.62 231 HIS A C 1
ATOM 1692 O O . HIS A 1 231 ? -9.014 3.889 32.635 1.00 75.62 231 HIS A O 1
ATOM 1698 N N . TRP A 1 232 ? -7.569 2.550 33.756 1.00 85.94 232 TRP A N 1
ATOM 1699 C CA . TRP A 1 232 ? -8.492 1.453 34.056 1.00 85.94 232 TRP A CA 1
ATOM 1700 C C . TRP A 1 232 ? -9.418 1.838 35.222 1.00 85.94 232 TRP A C 1
ATOM 1702 O O . TRP A 1 232 ? -9.090 2.775 35.957 1.00 85.94 232 TRP A O 1
ATOM 1712 N N . PRO A 1 233 ? -10.594 1.199 35.351 1.00 87.81 233 PRO A N 1
ATOM 1713 C CA . PRO A 1 233 ? -11.668 1.671 36.214 1.00 87.81 233 PRO A CA 1
ATOM 1714 C C . PRO A 1 233 ? -11.444 1.478 37.718 1.00 87.81 233 PRO A C 1
ATOM 1716 O O . PRO A 1 233 ? -12.363 1.734 38.477 1.00 87.81 233 PRO A O 1
ATOM 1719 N N . ASP A 1 234 ? -10.218 1.201 38.172 1.00 86.50 234 ASP A N 1
ATOM 1720 C CA . ASP A 1 234 ? -9.828 1.089 39.585 1.00 86.50 234 ASP A CA 1
ATOM 1721 C C . ASP A 1 234 ? -10.319 2.254 40.477 1.00 86.50 234 ASP A C 1
ATOM 1723 O O . ASP A 1 234 ? -10.419 2.116 41.698 1.00 86.50 234 ASP A O 1
ATOM 1727 N N . TYR A 1 235 ? -10.638 3.412 39.885 1.00 91.00 235 TYR A N 1
ATOM 1728 C CA . TYR A 1 235 ? -11.283 4.531 40.573 1.00 91.00 235 TYR A CA 1
ATOM 1729 C C . TYR A 1 235 ? -12.648 4.189 41.184 1.00 91.00 235 TYR A C 1
ATOM 1731 O O . TYR A 1 235 ? -13.065 4.894 42.096 1.00 91.00 235 TYR A O 1
ATOM 1739 N N . VAL A 1 236 ? -13.334 3.132 40.735 1.00 92.06 236 VAL A N 1
ATOM 1740 C CA . VAL A 1 236 ? -14.602 2.658 41.318 1.00 92.06 236 VAL A CA 1
ATOM 1741 C C . VAL A 1 236 ? -14.429 2.295 42.795 1.00 92.06 236 VAL A C 1
ATOM 1743 O O . VAL A 1 236 ? -15.352 2.451 43.591 1.00 92.06 236 VAL A O 1
ATOM 1746 N N . PHE A 1 237 ? -13.225 1.878 43.193 1.00 92.12 237 PHE A N 1
ATOM 1747 C CA . PHE A 1 237 ? -12.890 1.559 44.581 1.00 92.12 237 PHE A CA 1
ATOM 1748 C C . PHE A 1 237 ? -12.396 2.760 45.398 1.00 92.12 237 PHE A C 1
ATOM 1750 O O . PHE A 1 237 ? -12.036 2.602 46.568 1.00 92.12 237 PHE A O 1
ATOM 1757 N N . ALA A 1 238 ? -12.337 3.958 44.813 1.00 92.56 238 ALA A N 1
ATOM 1758 C CA . ALA A 1 238 ? -11.962 5.157 45.548 1.00 92.56 238 ALA A CA 1
ATOM 1759 C C . ALA A 1 238 ? -13.053 5.533 46.564 1.00 92.56 238 ALA A C 1
ATOM 1761 O O . ALA A 1 238 ? -14.247 5.395 46.310 1.00 92.56 238 ALA A O 1
ATOM 1762 N N . SER A 1 239 ? -12.651 6.050 47.727 1.00 89.69 239 SER A N 1
ATOM 1763 C CA . SER A 1 239 ? -13.585 6.394 48.810 1.00 89.69 239 SER A CA 1
ATOM 1764 C C . SER A 1 239 ? -14.575 7.508 48.456 1.00 89.69 239 SER A C 1
ATOM 1766 O O . SER A 1 239 ? -15.590 7.663 49.127 1.00 89.69 239 SER A O 1
ATOM 1768 N N . ASP A 1 240 ? -14.246 8.325 47.459 1.00 92.25 240 ASP A N 1
ATOM 1769 C CA . ASP A 1 240 ? -15.061 9.425 46.946 1.00 92.25 240 ASP A CA 1
ATOM 1770 C C . ASP A 1 240 ? -15.828 9.060 45.665 1.00 92.25 240 ASP A C 1
ATOM 1772 O O . ASP A 1 240 ? -16.510 9.916 45.097 1.00 92.25 240 ASP A O 1
ATOM 1776 N N . TYR A 1 241 ? -15.757 7.802 45.218 1.00 93.62 241 TYR A N 1
ATOM 1777 C CA . TYR A 1 241 ? -16.523 7.340 44.071 1.00 93.62 241 TYR A CA 1
ATOM 1778 C C . TYR A 1 241 ? -18.021 7.304 44.395 1.00 93.62 241 TYR A C 1
ATOM 1780 O O . TYR A 1 241 ? -18.472 6.662 45.346 1.00 93.62 241 TYR A O 1
ATOM 1788 N N . ALA A 1 242 ? -18.811 8.004 43.584 1.00 92.38 242 ALA A N 1
ATOM 1789 C CA . ALA A 1 242 ? -20.257 8.071 43.738 1.00 92.38 242 ALA A CA 1
ATOM 1790 C C . ALA A 1 242 ? -20.919 6.836 43.107 1.00 92.38 242 ALA A C 1
ATOM 1792 O O . ALA A 1 242 ? -21.381 6.887 41.967 1.00 92.38 242 ALA A O 1
ATOM 1793 N N . LEU A 1 243 ? -20.959 5.730 43.856 1.00 94.06 243 LEU A N 1
ATOM 1794 C CA . LEU A 1 243 ? -21.611 4.494 43.426 1.00 94.06 243 LEU A CA 1
ATOM 1795 C C . LEU A 1 243 ? -23.123 4.723 43.198 1.00 94.06 243 LEU A C 1
ATOM 1797 O O . LEU A 1 243 ? -23.815 5.133 44.135 1.00 94.06 243 LEU A O 1
ATOM 1801 N N . PRO A 1 244 ? -23.663 4.443 41.996 1.00 92.81 244 PRO A N 1
ATOM 1802 C CA . PRO A 1 244 ? -25.091 4.580 41.731 1.00 92.81 244 PRO A CA 1
ATOM 1803 C C . PRO A 1 244 ? -25.916 3.589 42.552 1.00 92.81 244 PRO A C 1
ATOM 1805 O O . PRO A 1 244 ? -25.602 2.403 42.622 1.00 92.81 244 PRO A O 1
ATOM 1808 N N . THR A 1 245 ? -27.033 4.040 43.113 1.00 94.38 245 THR A N 1
ATOM 1809 C CA . THR A 1 245 ? -27.951 3.153 43.835 1.00 94.38 245 THR A CA 1
ATOM 1810 C C . THR A 1 245 ? -28.744 2.262 42.873 1.00 94.38 245 THR A C 1
ATOM 1812 O O . THR A 1 245 ? -29.051 2.641 41.739 1.00 94.38 245 THR A O 1
ATOM 1815 N N . LEU A 1 246 ? -29.204 1.097 43.346 1.00 94.56 246 LEU A N 1
ATOM 1816 C CA . LEU A 1 246 ? -30.079 0.216 42.552 1.00 94.56 246 LEU A CA 1
ATOM 1817 C C . LEU A 1 246 ? -31.364 0.914 42.070 1.00 94.56 246 LEU A C 1
ATOM 1819 O O . LEU A 1 246 ? -31.883 0.584 41.004 1.00 94.56 246 LEU A O 1
ATOM 1823 N N . SER A 1 247 ? -31.880 1.886 42.831 1.00 94.75 247 SER A N 1
ATOM 1824 C CA . SER A 1 247 ? -33.062 2.659 42.433 1.00 94.75 247 SER A CA 1
ATOM 1825 C C . SER A 1 247 ? -32.766 3.602 41.264 1.00 94.75 247 SER A C 1
ATOM 1827 O O . SER A 1 247 ? -33.591 3.737 40.356 1.00 94.75 247 SER A O 1
ATOM 1829 N N . GLU A 1 248 ? -31.597 4.243 41.265 1.00 95.50 248 GLU A N 1
ATOM 1830 C CA . GLU A 1 248 ? -31.149 5.102 40.166 1.00 95.50 248 GLU A CA 1
ATOM 1831 C C . GLU A 1 248 ? -30.881 4.278 38.907 1.00 95.50 248 GLU A C 1
ATOM 1833 O O . GLU A 1 248 ? -31.385 4.621 37.837 1.00 95.50 248 GLU A O 1
ATOM 1838 N N . ILE A 1 249 ? -30.185 3.143 39.044 1.00 95.44 249 ILE A N 1
ATOM 1839 C CA . ILE A 1 249 ? -29.929 2.218 37.931 1.00 95.44 249 ILE A CA 1
ATOM 1840 C C . ILE A 1 249 ? -31.251 1.728 37.336 1.00 95.44 249 ILE A C 1
ATOM 1842 O O . ILE A 1 249 ? -31.434 1.786 36.121 1.00 95.44 249 ILE A O 1
ATOM 1846 N N . LYS A 1 250 ? -32.206 1.298 38.172 1.00 95.31 250 LYS A N 1
ATOM 1847 C CA . LYS A 1 250 ? -33.531 0.857 37.715 1.00 95.31 250 LYS A CA 1
ATOM 1848 C C . LYS A 1 250 ? -34.248 1.950 36.925 1.00 95.31 250 LYS A C 1
ATOM 1850 O O . LYS A 1 250 ? -34.723 1.689 35.82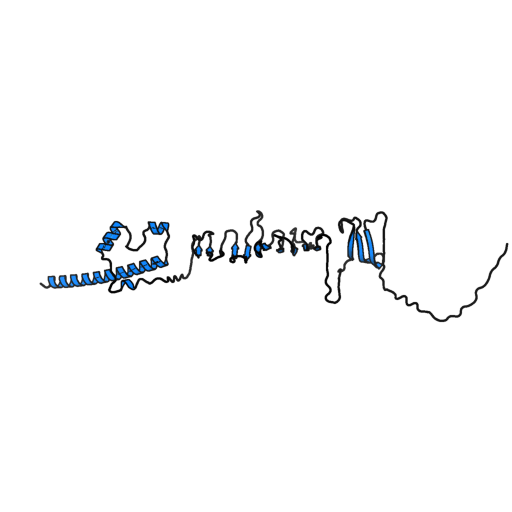5 1.00 95.31 250 LYS A O 1
ATOM 1855 N N . THR A 1 251 ? -34.288 3.166 37.469 1.00 97.31 251 THR A N 1
ATOM 1856 C CA . THR A 1 251 ? -34.928 4.316 36.812 1.00 97.31 251 THR A CA 1
ATOM 1857 C C . THR A 1 251 ? -34.279 4.600 35.456 1.00 97.31 251 THR A C 1
ATOM 1859 O O . THR A 1 251 ? -34.972 4.847 34.471 1.00 97.31 251 THR A O 1
ATOM 1862 N N . TYR A 1 252 ? -32.947 4.521 35.379 1.00 97.06 252 TYR A N 1
ATOM 1863 C CA . TYR A 1 252 ? -32.220 4.722 34.131 1.00 97.06 252 TYR A CA 1
ATOM 1864 C C . TYR A 1 252 ? -32.540 3.638 33.098 1.00 97.06 252 TYR A C 1
ATOM 1866 O O . TYR A 1 252 ? -32.841 3.969 31.952 1.00 97.06 252 TYR A O 1
ATOM 1874 N N . VAL A 1 253 ? -32.515 2.364 33.499 1.00 96.44 253 VAL A N 1
ATOM 1875 C CA . VAL A 1 253 ? -32.795 1.223 32.616 1.00 96.44 253 VAL A CA 1
ATOM 1876 C C . VAL A 1 253 ? -34.232 1.265 32.097 1.00 96.44 253 VAL A C 1
ATOM 1878 O O . VAL A 1 253 ? -34.443 1.037 30.910 1.00 96.44 253 VAL A O 1
ATOM 1881 N N . GLU A 1 254 ? -35.211 1.609 32.936 1.00 96.38 254 GLU A N 1
ATOM 1882 C CA . GLU A 1 254 ? -36.612 1.764 32.513 1.00 96.38 254 GLU A CA 1
ATOM 1883 C C . GLU A 1 254 ? -36.788 2.893 31.484 1.00 96.38 254 GLU A C 1
ATOM 1885 O O . GLU A 1 254 ? -37.624 2.785 30.586 1.00 96.38 254 GLU A O 1
ATOM 1890 N N . ALA A 1 255 ? -35.990 3.960 31.585 1.00 96.81 255 ALA A N 1
ATOM 1891 C CA . ALA A 1 255 ? -36.046 5.093 30.667 1.00 96.81 255 ALA A CA 1
ATOM 1892 C C . ALA A 1 255 ? -35.254 4.875 29.360 1.00 96.81 255 ALA A C 1
ATOM 1894 O O . ALA A 1 255 ? -35.704 5.316 28.303 1.00 96.81 255 ALA A O 1
ATOM 1895 N N . HIS A 1 256 ? -34.097 4.205 29.412 1.00 95.38 256 HIS A N 1
ATOM 1896 C CA . HIS A 1 256 ? -33.136 4.151 28.298 1.00 95.38 256 HIS A CA 1
ATOM 1897 C C . HIS A 1 256 ? -32.943 2.750 27.699 1.00 95.38 256 HIS A C 1
ATOM 1899 O O . HIS A 1 256 ? -32.416 2.626 26.598 1.00 95.38 256 HIS A O 1
ATOM 1905 N N . ASN A 1 257 ? -33.402 1.687 28.367 1.00 94.44 257 ASN A N 1
ATOM 1906 C CA . ASN A 1 257 ? -33.236 0.284 27.957 1.00 94.44 257 ASN A CA 1
ATOM 1907 C C . ASN A 1 257 ? -31.771 -0.186 27.805 1.00 94.44 257 ASN A C 1
ATOM 1909 O O . ASN A 1 257 ? -31.504 -1.184 27.138 1.00 94.44 257 ASN A O 1
ATOM 1913 N N . HIS A 1 258 ? -30.820 0.502 28.436 1.00 93.69 258 HIS A N 1
ATOM 1914 C CA . HIS A 1 258 ? -29.426 0.076 28.582 1.00 93.69 258 HIS A CA 1
ATOM 1915 C C . HIS A 1 258 ? -28.865 0.575 29.923 1.00 93.69 258 HIS A C 1
ATOM 1917 O O . HIS A 1 258 ? -29.516 1.356 30.621 1.00 93.69 258 HIS A O 1
ATOM 1923 N N . LEU A 1 259 ? -27.680 0.097 30.312 1.00 95.50 259 LEU A N 1
ATOM 1924 C CA . LEU A 1 259 ? -27.026 0.533 31.548 1.00 95.50 259 LEU A CA 1
ATOM 1925 C C . LEU A 1 259 ? -26.400 1.931 31.386 1.00 95.50 259 LEU A C 1
ATOM 1927 O O . LEU A 1 259 ? -25.958 2.270 30.282 1.00 95.50 259 LEU A O 1
ATOM 1931 N N . PRO A 1 260 ? -26.305 2.726 32.470 1.00 92.75 260 PRO A N 1
ATOM 1932 C CA . PRO A 1 260 ? -25.582 3.997 32.455 1.00 92.75 260 PRO A CA 1
ATOM 1933 C C . PRO A 1 260 ? -24.143 3.817 31.959 1.00 92.75 260 PRO A C 1
ATOM 1935 O O . PRO A 1 260 ? -23.453 2.906 32.407 1.00 92.75 260 PRO A O 1
ATOM 1938 N N . GLY A 1 261 ? -23.682 4.669 31.041 1.00 90.88 261 GLY A N 1
ATOM 1939 C CA . GLY A 1 261 ? -22.315 4.615 30.498 1.00 90.88 261 GLY A CA 1
ATOM 1940 C C . GLY A 1 261 ? -22.050 3.495 29.481 1.00 90.88 261 GLY A C 1
ATOM 1941 O O . GLY A 1 261 ? -20.996 3.496 28.855 1.00 90.88 261 GLY A O 1
ATOM 1942 N N . VAL A 1 262 ? -22.994 2.572 29.264 1.00 93.88 262 VAL A N 1
ATOM 1943 C CA . VAL A 1 262 ? -22.924 1.569 28.189 1.00 93.88 262 VAL A CA 1
ATOM 1944 C C . VAL A 1 262 ? -23.640 2.128 26.957 1.00 93.88 262 VAL A C 1
ATOM 1946 O O . VAL A 1 262 ? -24.783 2.567 27.102 1.00 93.88 262 VAL A O 1
ATOM 1949 N N . PRO A 1 263 ? -23.029 2.113 25.758 1.00 93.44 263 PRO A N 1
ATOM 1950 C CA . PRO A 1 263 ? -23.681 2.621 24.557 1.00 93.44 263 PRO A CA 1
ATOM 1951 C C . PRO A 1 263 ? -24.903 1.775 24.191 1.00 93.44 263 PRO A C 1
ATOM 1953 O O . PRO A 1 263 ? -24.938 0.553 24.368 1.00 93.44 263 PRO A O 1
ATOM 1956 N N . SER A 1 264 ? -25.913 2.440 23.651 1.00 94.06 264 SER A N 1
ATOM 1957 C CA . SER A 1 264 ? -27.135 1.819 23.162 1.00 94.06 264 SER A CA 1
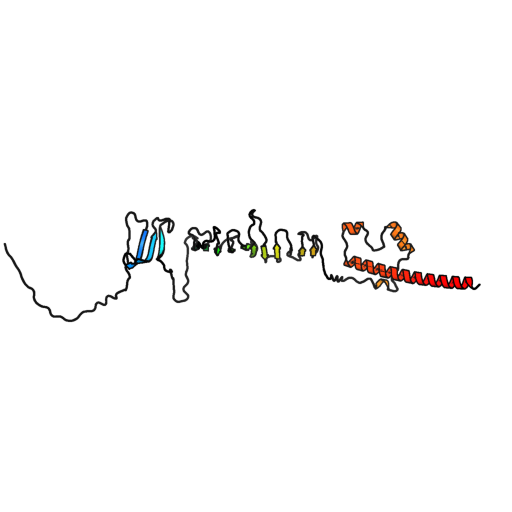ATOM 1958 C C . SER A 1 264 ? -26.881 0.974 21.909 1.00 94.06 264 SER A C 1
ATOM 1960 O O . SER A 1 264 ? -25.926 1.173 21.155 1.00 94.06 264 SER A O 1
ATOM 1962 N N . ALA A 1 265 ? -27.803 0.052 21.621 1.00 93.00 265 ALA A N 1
ATOM 1963 C CA . ALA A 1 265 ? -27.740 -0.751 20.400 1.00 93.00 265 ALA A CA 1
ATOM 1964 C C . ALA A 1 265 ? -27.761 0.106 19.117 1.00 93.00 265 ALA A C 1
ATOM 1966 O O . ALA A 1 265 ? -27.169 -0.287 18.114 1.00 93.00 265 ALA A O 1
ATOM 1967 N N . ALA A 1 266 ? -28.422 1.270 19.147 1.00 93.19 266 ALA A N 1
ATOM 1968 C C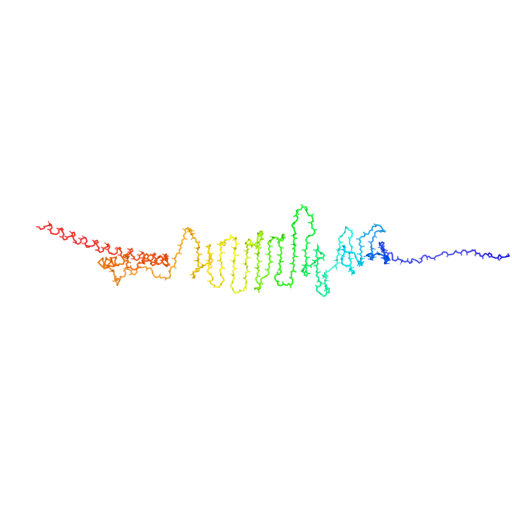A . ALA A 1 266 ? -28.462 2.197 18.018 1.00 93.19 266 ALA A CA 1
ATOM 1969 C C . ALA A 1 266 ? -27.095 2.857 17.774 1.00 93.19 266 ALA A C 1
ATOM 1971 O O . ALA A 1 266 ? -26.626 2.872 16.640 1.00 93.19 266 ALA A O 1
ATOM 1972 N N . GLU A 1 267 ? -26.425 3.321 18.833 1.00 92.38 267 GLU A N 1
ATOM 1973 C CA . GLU A 1 267 ? -25.081 3.916 18.742 1.00 92.38 267 GLU A CA 1
ATOM 1974 C C . GLU A 1 267 ? -24.046 2.899 18.249 1.00 92.38 267 GLU A C 1
ATOM 1976 O O . GLU A 1 267 ? -23.223 3.211 17.387 1.00 92.38 267 GLU A O 1
ATOM 1981 N N . VAL A 1 268 ? -24.127 1.657 18.736 1.00 92.56 268 VAL A N 1
ATOM 1982 C CA . VAL A 1 268 ? -23.256 0.558 18.292 1.00 92.56 268 VAL A CA 1
ATOM 1983 C C . VAL A 1 268 ? -23.492 0.204 16.823 1.00 92.56 268 VAL A C 1
ATOM 1985 O O . VAL A 1 268 ? -22.539 -0.073 16.097 1.00 92.56 268 VAL A O 1
ATOM 1988 N N . ALA A 1 269 ? -24.745 0.214 16.361 1.00 89.94 269 ALA A N 1
ATOM 1989 C CA . ALA A 1 269 ? -25.063 -0.066 14.963 1.00 89.94 269 ALA A CA 1
ATOM 1990 C C . ALA A 1 269 ? -24.527 1.015 14.009 1.00 89.94 269 ALA A C 1
ATOM 1992 O O . ALA A 1 269 ? -24.177 0.702 12.872 1.00 89.94 269 ALA A O 1
ATOM 1993 N N . GLU A 1 270 ? -24.460 2.267 14.464 1.00 91.50 270 GLU A N 1
ATOM 1994 C CA . GLU A 1 270 ? -23.957 3.392 13.673 1.00 91.50 270 GLU A CA 1
ATOM 1995 C C . GLU A 1 270 ? -22.424 3.481 13.678 1.00 91.50 270 GLU A C 1
ATOM 1997 O O . GLU A 1 270 ? -21.814 3.693 12.631 1.00 91.50 270 GLU A O 1
ATOM 2002 N N . THR A 1 271 ? -21.796 3.309 14.844 1.00 87.69 271 THR A N 1
ATOM 2003 C CA . THR A 1 271 ? -20.371 3.636 15.051 1.00 87.69 271 THR A CA 1
ATOM 2004 C C . THR A 1 271 ? -19.462 2.421 15.250 1.00 87.69 271 THR A C 1
ATOM 2006 O O . THR A 1 271 ? -18.238 2.552 15.212 1.00 87.69 271 THR A O 1
ATOM 2009 N N . GLY A 1 272 ? -20.036 1.227 15.414 1.00 88.50 272 GLY A N 1
ATOM 2010 C CA . GLY A 1 272 ? -19.306 0.010 15.761 1.00 88.50 272 GLY A CA 1
ATOM 2011 C C . GLY A 1 272 ? -18.978 -0.099 17.255 1.00 88.50 272 GLY A C 1
ATOM 2012 O O . GLY A 1 272 ? -19.426 0.696 18.077 1.00 88.50 272 GLY A O 1
ATOM 2013 N N . ILE A 1 273 ? -18.201 -1.126 17.623 1.00 89.69 273 ILE A N 1
ATOM 2014 C CA . ILE A 1 273 ? -17.772 -1.365 19.011 1.00 89.69 273 ILE A CA 1
ATOM 2015 C C . ILE A 1 273 ? -16.269 -1.090 19.137 1.00 89.69 273 ILE A C 1
ATOM 2017 O O . ILE A 1 273 ? -15.467 -1.878 18.624 1.00 89.69 273 ILE A O 1
ATOM 2021 N N . PRO A 1 274 ? -15.852 -0.037 19.862 1.00 88.06 274 PRO A N 1
ATOM 2022 C CA . PRO A 1 274 ? -14.457 0.141 20.242 1.00 88.06 274 PRO A CA 1
ATOM 2023 C C . PRO A 1 274 ? -14.096 -0.888 21.323 1.00 88.06 274 PRO A C 1
ATOM 2025 O O . PRO A 1 274 ? -14.304 -0.652 22.509 1.00 88.06 274 PRO A O 1
ATOM 2028 N N . VAL A 1 275 ? -13.568 -2.048 20.920 1.00 88.88 275 VAL A N 1
ATOM 2029 C CA . VAL A 1 275 ? -13.348 -3.217 21.804 1.00 88.88 275 VAL A CA 1
ATOM 2030 C C . VAL A 1 275 ? -12.575 -2.871 23.084 1.00 88.88 275 VAL A C 1
ATOM 2032 O O . VAL A 1 275 ? -12.942 -3.338 24.158 1.00 88.88 275 VAL A O 1
ATOM 2035 N N . GLY A 1 276 ? -11.542 -2.026 22.995 1.00 88.94 276 GLY A N 1
ATOM 2036 C CA . GLY A 1 276 ? -10.783 -1.583 24.171 1.00 88.94 276 GLY A CA 1
ATOM 2037 C C . GLY A 1 276 ? -11.631 -0.788 25.170 1.00 88.94 276 GLY A C 1
ATOM 2038 O O . GLY A 1 276 ? -11.641 -1.110 26.354 1.00 88.94 276 GLY A O 1
ATOM 2039 N N . GLU A 1 277 ? -12.392 0.197 24.685 1.00 88.88 277 GLU A N 1
ATOM 2040 C CA . GLU A 1 277 ? -13.228 1.055 25.533 1.00 88.88 277 GLU A CA 1
ATOM 2041 C C . GLU A 1 277 ? -14.406 0.275 26.113 1.00 88.88 277 GLU A C 1
ATOM 2043 O O . GLU A 1 277 ? -14.729 0.400 27.289 1.00 88.88 277 GLU A O 1
ATOM 2048 N N . MET A 1 278 ? -15.009 -0.605 25.311 1.00 91.62 278 MET A N 1
ATOM 2049 C CA . MET A 1 278 ? -16.074 -1.478 25.783 1.00 91.62 278 MET A CA 1
ATOM 2050 C C . MET A 1 278 ? -15.578 -2.407 26.896 1.00 91.62 278 MET A C 1
ATOM 2052 O O . MET A 1 278 ? -16.257 -2.552 27.904 1.00 91.62 278 MET A O 1
ATOM 2056 N N . ASN A 1 279 ? -14.383 -2.993 26.767 1.00 91.62 279 ASN A N 1
ATOM 2057 C CA . ASN A 1 279 ? -13.806 -3.818 27.831 1.00 91.62 279 ASN A CA 1
ATOM 2058 C C . ASN A 1 279 ? -13.562 -3.019 29.117 1.00 91.62 279 ASN A C 1
ATOM 2060 O O . ASN A 1 279 ? -13.781 -3.546 30.206 1.00 91.62 279 ASN A O 1
ATOM 2064 N N . LYS A 1 280 ? -13.154 -1.752 29.000 1.00 91.38 280 LYS A N 1
ATOM 2065 C CA . LYS A 1 280 ? -13.014 -0.853 30.146 1.00 91.38 280 LYS A CA 1
ATOM 2066 C C . LYS A 1 280 ? -14.365 -0.579 30.821 1.00 91.38 280 LYS A C 1
ATOM 2068 O O . LYS A 1 280 ? -14.471 -0.756 32.030 1.00 91.38 280 LYS A O 1
ATOM 2073 N N . ILE A 1 281 ? -15.393 -0.211 30.052 1.00 93.25 281 ILE A N 1
ATOM 2074 C CA . ILE A 1 281 ? -16.755 0.026 30.564 1.00 93.25 281 ILE A CA 1
ATOM 2075 C C . ILE A 1 281 ? -17.309 -1.241 31.225 1.00 93.25 281 ILE A C 1
ATOM 2077 O O . ILE A 1 281 ? -17.889 -1.181 32.305 1.00 93.25 281 ILE A O 1
ATOM 2081 N N . LEU A 1 282 ? -17.123 -2.405 30.600 1.00 94.69 282 LEU A N 1
ATOM 2082 C CA . LEU A 1 282 ? -17.565 -3.680 31.162 1.00 94.69 282 LEU A CA 1
ATOM 2083 C C . LEU A 1 282 ? -16.874 -3.978 32.493 1.00 94.69 282 LEU A C 1
ATOM 2085 O O . LEU A 1 282 ? -17.545 -4.429 33.418 1.00 94.69 282 LEU A O 1
ATOM 2089 N N . LEU A 1 283 ? -15.572 -3.703 32.609 1.00 95.06 283 LEU A N 1
ATOM 2090 C CA . LEU A 1 283 ? -14.851 -3.865 33.868 1.00 95.06 283 LEU A CA 1
ATOM 2091 C C . LEU A 1 283 ? -15.389 -2.912 34.944 1.00 95.06 283 LEU A C 1
ATOM 2093 O O . LEU A 1 283 ? -15.699 -3.375 36.035 1.00 95.06 283 LEU A O 1
ATOM 2097 N N . GLU A 1 284 ? -15.622 -1.637 34.614 1.00 94.50 284 GLU A N 1
ATOM 2098 C CA . GLU A 1 284 ? -16.247 -0.667 35.528 1.00 94.50 284 GLU A CA 1
ATOM 2099 C C . GLU A 1 284 ? -17.590 -1.186 36.055 1.00 94.50 284 GLU A C 1
ATOM 2101 O O . GLU A 1 284 ? -17.848 -1.172 37.256 1.00 94.50 284 GLU A O 1
ATOM 2106 N N . LYS A 1 285 ? -18.437 -1.733 35.173 1.00 95.62 285 LYS A N 1
ATOM 2107 C CA . LYS A 1 285 ? -19.740 -2.279 35.577 1.00 95.62 285 LYS A CA 1
ATOM 2108 C C . LYS A 1 285 ? -19.631 -3.541 36.412 1.00 95.62 285 LYS A C 1
ATOM 2110 O O . LYS A 1 285 ? -20.455 -3.739 37.299 1.00 95.62 285 LYS A O 1
ATOM 2115 N N . VAL A 1 286 ? -18.633 -4.385 36.170 1.00 96.06 286 VAL A N 1
ATOM 2116 C CA . VAL A 1 286 ? -18.368 -5.548 37.027 1.00 96.06 286 VAL A CA 1
ATOM 2117 C C . VAL A 1 286 ? -17.929 -5.106 38.425 1.00 96.06 286 VAL A C 1
ATOM 2119 O O . VAL A 1 286 ? -18.378 -5.692 39.410 1.00 96.06 286 VAL A O 1
ATOM 2122 N N . GLU A 1 287 ? -17.108 -4.064 38.535 1.00 95.19 287 GLU A N 1
ATOM 2123 C CA . GLU A 1 287 ? -16.667 -3.514 39.820 1.00 95.19 287 GLU A CA 1
ATOM 2124 C C . GLU A 1 287 ? -17.821 -2.843 40.581 1.00 95.19 287 GLU A C 1
ATOM 2126 O O . GLU A 1 287 ? -18.051 -3.176 41.745 1.00 95.19 287 GLU A O 1
ATOM 2131 N N . GLU A 1 288 ? -18.625 -2.004 39.915 1.00 95.81 288 GLU A N 1
ATOM 2132 C CA . GLU A 1 288 ? -19.843 -1.409 40.492 1.00 95.81 288 GLU A CA 1
ATOM 2133 C C . GLU A 1 288 ? -20.820 -2.488 40.984 1.00 95.81 288 GLU A C 1
ATOM 2135 O O . GLU A 1 288 ? -21.313 -2.429 42.112 1.00 95.81 288 GLU A O 1
ATOM 2140 N N . LEU A 1 289 ? -21.083 -3.511 40.159 1.00 96.19 289 LEU A N 1
ATOM 2141 C CA . LEU A 1 289 ? -21.941 -4.636 40.537 1.00 96.19 289 LEU A CA 1
ATOM 2142 C C . LEU A 1 289 ? -21.377 -5.394 41.740 1.00 96.19 289 LEU A C 1
ATOM 2144 O O . LEU A 1 289 ? -22.144 -5.834 42.592 1.00 96.19 289 LEU A O 1
ATOM 2148 N N . THR A 1 290 ? -20.055 -5.534 41.831 1.00 96.19 290 THR A N 1
ATOM 2149 C CA . THR A 1 290 ? -19.405 -6.187 42.972 1.00 96.19 290 THR A CA 1
ATOM 2150 C C . THR A 1 290 ? -19.619 -5.385 44.256 1.00 96.19 290 THR A C 1
ATOM 2152 O O . THR A 1 290 ? -19.984 -5.973 45.272 1.00 96.19 290 THR A O 1
ATOM 2155 N N . LEU A 1 291 ? -19.479 -4.055 44.215 1.00 95.50 291 LEU A N 1
ATOM 2156 C CA . LEU A 1 291 ? -19.756 -3.189 45.367 1.00 95.50 291 LEU A CA 1
ATOM 2157 C C . LEU A 1 291 ? -21.227 -3.245 45.795 1.00 95.50 291 LEU A C 1
ATOM 2159 O O . LEU A 1 291 ? -21.513 -3.402 46.980 1.00 95.50 291 LEU A O 1
ATOM 2163 N N . LEU A 1 292 ? -22.158 -3.201 44.839 1.00 95.62 292 LEU A N 1
ATOM 2164 C CA . LEU A 1 292 ? -23.592 -3.321 45.119 1.00 95.62 292 LEU A CA 1
ATOM 2165 C C . LEU A 1 292 ? -23.954 -4.681 45.732 1.00 95.62 292 LEU A C 1
ATOM 2167 O O . LEU A 1 292 ? -24.812 -4.754 46.609 1.00 95.62 292 LEU A O 1
ATOM 2171 N N . LEU A 1 293 ? -23.302 -5.762 45.294 1.00 96.19 293 LEU A N 1
ATOM 2172 C CA . LEU A 1 293 ? -23.491 -7.093 45.875 1.00 96.19 293 LEU A CA 1
ATOM 2173 C C . LEU A 1 293 ? -22.942 -7.186 47.301 1.00 96.19 293 LEU A C 1
ATOM 2175 O O . LEU A 1 293 ? -23.579 -7.828 48.135 1.00 96.19 293 LEU A O 1
ATOM 2179 N N . ILE A 1 294 ? -21.802 -6.550 47.588 1.00 95.19 294 ILE A N 1
ATOM 2180 C CA . ILE A 1 294 ? -21.255 -6.460 48.950 1.00 95.19 294 ILE A CA 1
ATOM 2181 C C . ILE A 1 294 ? -22.234 -5.698 49.851 1.00 95.19 294 ILE A C 1
ATOM 2183 O O . ILE A 1 294 ? -22.659 -6.246 50.865 1.00 95.19 294 ILE A O 1
ATOM 2187 N N . GLU A 1 295 ? -22.681 -4.506 49.436 1.00 93.88 295 GLU A N 1
ATOM 2188 C CA . GLU A 1 295 ? -23.669 -3.702 50.177 1.00 93.88 295 GLU A CA 1
ATOM 2189 C C . GLU A 1 295 ? -24.969 -4.490 50.418 1.00 93.88 295 GLU A C 1
ATOM 2191 O O . GLU A 1 295 ? -25.575 -4.442 51.490 1.00 93.88 295 GLU A O 1
ATOM 2196 N N . GLN A 1 296 ? -25.421 -5.245 49.414 1.00 94.81 296 GLN A N 1
ATOM 2197 C CA . GLN A 1 296 ? -26.617 -6.063 49.545 1.00 94.81 296 GLN A CA 1
ATOM 2198 C C . GLN A 1 296 ? -26.410 -7.261 50.482 1.00 94.81 296 GLN A C 1
ATOM 2200 O O . GLN A 1 296 ? -27.343 -7.621 51.200 1.00 94.81 296 GLN A O 1
ATOM 2205 N N . GLY A 1 297 ? -25.217 -7.858 50.503 1.00 96.06 297 GLY A N 1
ATOM 2206 C CA . GLY A 1 297 ? -24.841 -8.901 51.456 1.00 96.06 297 GLY A CA 1
ATOM 2207 C C . GLY A 1 297 ? -24.886 -8.403 52.900 1.00 96.06 297 GLY A C 1
ATOM 2208 O O . GLY A 1 297 ? -25.538 -9.029 53.732 1.00 96.06 297 GLY A O 1
ATOM 2209 N N . GLU A 1 298 ? -24.302 -7.233 53.165 1.00 95.38 298 GLU A N 1
ATOM 2210 C CA . GLU A 1 298 ? -24.315 -6.594 54.489 1.00 95.38 298 GLU A CA 1
ATOM 2211 C C . GLU A 1 298 ? -25.750 -6.345 54.980 1.00 95.38 298 GLU A C 1
ATOM 2213 O O . GLU A 1 298 ? -26.114 -6.746 56.084 1.00 95.38 298 GLU A O 1
ATOM 2218 N N . LYS A 1 299 ? -26.623 -5.798 54.122 1.00 94.69 299 LYS A N 1
ATOM 2219 C CA . LYS A 1 299 ? -28.047 -5.605 54.459 1.00 94.69 299 LYS A CA 1
ATOM 2220 C C . LYS A 1 299 ? -28.772 -6.916 54.760 1.00 94.69 299 LYS A C 1
ATOM 2222 O O . LYS A 1 299 ? -29.678 -6.945 55.589 1.00 94.69 299 LYS A O 1
ATOM 2227 N N . VAL A 1 300 ? -28.428 -8.003 54.067 1.00 96.19 300 VAL A N 1
ATOM 2228 C CA . VAL A 1 300 ? -29.028 -9.320 54.327 1.00 96.19 300 VAL A CA 1
ATOM 2229 C C . VAL A 1 300 ? -28.595 -9.853 55.692 1.00 96.19 300 VAL A C 1
ATOM 2231 O O . VAL A 1 300 ? -29.436 -10.401 56.404 1.00 96.19 300 VAL A O 1
ATOM 2234 N N . GLU A 1 301 ? -27.332 -9.677 56.074 1.00 95.81 301 GLU A N 1
ATOM 2235 C CA . GLU A 1 301 ? -26.829 -10.063 57.398 1.00 95.81 301 GLU A CA 1
ATOM 2236 C C . GLU A 1 301 ? -27.486 -9.244 58.518 1.00 95.81 301 GLU A C 1
ATOM 2238 O O . GLU A 1 301 ? -27.943 -9.819 59.508 1.00 95.81 301 GLU A O 1
ATOM 2243 N N . GLU A 1 302 ? -27.629 -7.927 58.335 1.00 95.75 302 GLU A N 1
ATOM 2244 C CA . GLU A 1 302 ? -28.334 -7.048 59.281 1.00 95.75 302 GLU A CA 1
ATOM 2245 C C . GLU A 1 302 ? -29.790 -7.484 59.492 1.00 95.75 302 GLU A C 1
ATOM 2247 O O . GLU A 1 302 ? -30.239 -7.653 60.628 1.00 95.75 302 GLU A O 1
ATOM 2252 N N . LEU A 1 303 ? -30.519 -7.740 58.400 1.00 94.81 303 LEU A N 1
ATOM 2253 C CA . LEU A 1 303 ? -31.902 -8.215 58.463 1.00 94.81 303 LEU A CA 1
ATOM 2254 C C . LEU A 1 303 ? -32.009 -9.593 59.130 1.00 94.81 303 LEU A C 1
ATOM 2256 O O . LEU A 1 303 ? -32.972 -9.858 59.848 1.00 94.81 303 LEU A O 1
ATOM 2260 N N . GLN A 1 304 ? -31.044 -10.491 58.909 1.00 94.25 304 GLN A N 1
ATOM 2261 C CA . GLN A 1 304 ? -31.020 -11.796 59.575 1.00 94.25 304 GLN A CA 1
ATOM 2262 C C . GLN A 1 304 ? -30.810 -11.654 61.083 1.00 94.25 304 GLN A C 1
ATOM 2264 O O . GLN A 1 304 ? -31.536 -12.293 61.847 1.00 94.25 304 GLN A O 1
ATOM 2269 N N . ALA A 1 305 ? -29.885 -10.792 61.509 1.00 93.62 305 ALA A N 1
ATOM 2270 C CA . ALA A 1 305 ? -29.644 -10.519 62.921 1.00 93.62 305 ALA A CA 1
ATOM 2271 C C . ALA A 1 305 ? -30.886 -9.921 63.608 1.00 93.62 305 ALA A C 1
ATOM 2273 O O . ALA A 1 305 ? -31.264 -10.363 64.695 1.00 93.62 305 ALA A O 1
ATOM 2274 N N . GLU A 1 306 ? -31.576 -8.980 62.955 1.00 94.00 306 GLU A N 1
ATOM 2275 C CA . GLU A 1 306 ? -32.831 -8.407 63.461 1.00 94.00 306 GLU A CA 1
ATOM 2276 C C . GLU A 1 306 ? -33.933 -9.475 63.582 1.00 94.00 306 GLU A C 1
ATOM 2278 O O . GLU A 1 306 ? -34.636 -9.551 64.592 1.00 94.00 306 GLU A O 1
ATOM 2283 N N . ILE A 1 307 ? -34.055 -10.362 62.589 1.00 94.06 307 ILE A N 1
ATOM 2284 C CA . ILE A 1 307 ? -35.011 -11.478 62.623 1.00 94.06 307 ILE A CA 1
ATOM 2285 C C . ILE A 1 307 ? -34.697 -12.457 63.763 1.00 94.06 307 ILE A C 1
ATOM 2287 O O . ILE A 1 307 ? -35.627 -12.962 64.394 1.00 94.06 307 ILE A O 1
ATOM 2291 N N . GLU A 1 308 ? -33.425 -12.769 64.021 1.00 93.12 308 GLU A N 1
ATOM 2292 C CA . GLU A 1 308 ? -33.035 -13.632 65.143 1.00 93.12 308 GLU A CA 1
ATOM 2293 C C . GLU A 1 308 ? -33.369 -12.991 66.491 1.00 93.12 308 GLU A C 1
ATOM 2295 O O . GLU A 1 308 ? -33.897 -13.673 67.372 1.00 93.12 308 GLU A O 1
ATOM 2300 N N . GLN A 1 309 ? -33.152 -11.681 66.626 1.00 91.94 309 GLN A N 1
ATOM 2301 C CA . GLN A 1 309 ? -33.514 -10.935 67.828 1.00 91.94 309 GLN A CA 1
ATOM 2302 C C . GLN A 1 309 ? -35.031 -10.947 68.068 1.00 91.94 309 GLN A C 1
ATOM 2304 O O . GLN A 1 309 ? -35.469 -11.267 69.170 1.00 91.94 309 GLN A O 1
ATOM 2309 N N . LEU A 1 310 ? -35.837 -10.694 67.031 1.00 91.06 310 LEU A N 1
ATOM 2310 C CA . LEU A 1 310 ? -37.304 -10.695 67.116 1.00 91.06 310 LEU A CA 1
ATOM 2311 C C . LEU A 1 310 ? -37.911 -12.085 67.368 1.00 91.06 310 LEU A C 1
ATOM 2313 O O . LEU A 1 310 ? -39.028 -12.182 67.864 1.00 91.06 310 LEU A O 1
ATOM 2317 N N . LYS A 1 311 ? -37.216 -13.169 66.998 1.00 84.19 311 LYS A N 1
ATOM 2318 C CA . LYS A 1 311 ? -37.651 -14.554 67.270 1.00 84.19 311 LYS A CA 1
ATOM 2319 C C . LYS A 1 311 ? -37.243 -15.059 68.656 1.00 84.19 311 LYS A C 1
ATOM 2321 O O . LYS A 1 311 ? -37.743 -16.102 69.076 1.00 84.19 311 LYS A O 1
ATOM 2326 N N . GLY A 1 312 ? -36.287 -14.391 69.301 1.00 72.94 312 GLY A N 1
ATOM 2327 C CA . GLY A 1 312 ? -35.819 -14.706 70.651 1.00 72.94 312 GLY A CA 1
ATOM 2328 C C . GLY A 1 312 ? -36.652 -14.071 71.771 1.00 72.94 312 GLY A C 1
ATOM 2329 O O . GLY A 1 312 ? -36.470 -14.454 72.928 1.00 72.94 312 GLY A O 1
ATOM 2330 N N . GLU A 1 313 ? -37.543 -13.134 71.431 1.00 51.53 313 GLU A N 1
ATOM 2331 C CA . GLU A 1 313 ? -38.576 -12.541 72.301 1.00 51.53 313 GLU A CA 1
ATOM 2332 C C . GLU A 1 313 ? -39.896 -13.330 72.252 1.00 51.53 313 GLU A C 1
ATOM 2334 O O . GLU A 1 313 ? -40.546 -13.440 73.320 1.00 51.53 313 GLU A O 1
#

Sequence (313 aa):
MKRILLSIGLLAALPMANVLAQTVNVGYLNPQLGQADARWDYLRFGADANNFFGGIMHNVSDWTQGNGDDVVMLSYGRDLVMNPGGTGNFIVFPYQGGLMGVGTKEPQAPLHVTKNIDDGHGTGFRVAAILGNAWNHFTYFGGLEGARIRGDQSGGMMIEGGYGGNNTPVGGVLINQISDGVVQIAGGGGDVYLAPNGGSVTVGTFDAKGYDFAVGGVMVAEEVVIKQEGHWPDYVFASDYALPTLSEIKTYVEAHNHLPGVPSAAEVAETGIPVGEMNKILLEKVEELTLLLIEQGEKVEELQAEIEQLKGE

Foldseek 3Di:
DDDDDDDDDDDDDDDDPPPPPVPPVFADWDFPDDDPPDQKTWTFGANDPVGTAWTWMQGADDPVQAHGRDIDTTGDPDDPDDCPVDPDDDDDDDPPQDADEDPDRDDPANYFYWDPDPPVDDDFGAGCARPHDDAPDWGAGGGPQAWIWDQHPQRWIWTFGGDDPPRDTQFTFTFGDDQFTWGFGDGPQGQWTDDGDLDAIEGSDPDPVPDNYYYPDDDDDPDDDDDDPDDALCCCPPPPRDQDDPVRQVVCCVVPVDGPPADDPVCCVVPNDPPVVNVRVVVNVVSSVVVNVVVVVVVVVVVVVVVVVVVVD

Radius of gyration: 47.4 Å; chains: 1; bounding box: 118×37×172 Å

Secondary structure (DSSP, 8-state):
----------------------------B--B---TT-SEEEEEEEEETTEEEEEEEEESS-TTS-SSSEEEEEESSS------SSS-------GGG--EEES-SS-SSSEEEE-----S--S--EEEEEE-SSTT--EEEEETTSEEEEE-TTS-EEEEPPEETTTEE--EEEE--SSS--EEEE-TT-SEEE-TTTPPEEES-S--TT-SEEESS----S------SSPPGGGGGSTT--PPPHHHHHHHHHHHSS-TTSPPHHHHHHH---HHHHHHHHHHHHHHHHHHHHHHHHHHHHHHHHHHHHH--